Protein AF-0000000087791106 (afdb_homodimer)

Radius of gyration: 19.84 Å; Cα contacts (8 Å, |Δi|>4): 703; chains: 2; bounding box: 46×55×40 Å

Sequence (334 aa):
MFQLKNDDIALDFTLNDCHGEPWTLSAQRPKMVCLYFARGEYCPTTRGEFADFNGFSRLFPKMNCSFAFIVNGGAAQHAKFAREFRMSLPILIDPDGSVAEKYGVYGVNHNDMKRDDYKNYIAPSVYLIDGSGEVNAFWIASAPRGLPSPEAILGILGYAEHNGGKYMFQLKNDDIALDFTLNDCHGEPWTLSAQRPKMVCLYFARGEYCPTTRGEFADFNGFSRLFPKMNCSFAFIVNGGAAQHAKFAREFRMSLPILIDPDGSVAEKYGVYGVNHNDMKRDDYKNYIAPSVYLIDGSGEVNAFWIASAPRGLPSPEAILGILGYAEHNGGKY

Solvent-accessible surface area (backbone atoms only — not comparable to full-atom values): 17407 Å² total; per-residue (Å²): 81,73,64,64,43,51,66,36,70,58,82,73,54,74,33,35,26,32,84,65,50,77,47,48,57,73,74,49,55,65,32,26,36,40,41,35,36,35,63,34,77,88,38,69,60,44,42,51,50,53,53,54,45,41,76,47,47,75,53,37,58,74,63,44,24,48,64,36,36,36,23,46,54,62,42,66,63,46,30,53,51,36,61,76,65,63,55,77,54,49,45,27,40,31,68,81,36,59,65,39,45,64,61,41,33,46,54,43,46,63,75,72,70,70,55,81,84,54,91,61,37,45,21,22,29,39,38,34,28,22,36,86,40,23,26,49,40,39,36,41,22,57,46,80,57,60,64,64,48,60,66,56,50,50,51,48,48,52,48,7,57,74,51,81,42,45,106,84,71,66,65,42,48,66,34,68,57,81,74,54,75,34,33,25,32,83,65,50,76,46,46,57,74,73,47,54,66,33,24,35,40,40,35,37,35,63,34,78,88,37,68,59,44,40,52,49,53,52,55,43,40,74,47,46,75,53,36,59,75,63,45,26,47,62,37,36,35,23,45,55,63,41,64,65,47,31,51,48,35,61,75,66,63,56,77,53,49,43,28,40,32,68,82,36,60,64,39,45,65,60,41,32,43,55,42,50,62,76,72,68,69,55,82,83,53,92,61,37,44,21,23,29,40,38,35,27,20,35,86,40,24,25,50,41,39,36,40,22,58,46,79,59,59,65,64,48,60,66,55,51,50,50,49,48,53,52,7,58,75,51,81,42,44,107

Foldseek 3Di:
DFLADFFDQQDWDWFAFLVGHIDIDLVLALFKEKEWEDADPVDPLVVVQQLQLQVCQVVQVVLRYAYEYEYEDHSPVRVVVCVVSVGPHTYTYPHVCPSLVSRPQKALDPPPDPPVPDNIGGFTKMWIAHNVRGTQDMDTDSDSDDDDGNVVVSVVSVVCSVVVRHD/DFLADFFDFQDWDWFAFLVGHIDIDLVLALFKEKEWEDADPVDPLVLVQQLQLQVCQVVQVVLRYAYEYEYEDHSPVRVVVCVVSVGPHTYTYPHVCPSLVSRPQKALDPPPDPPVPDPIGGFTKMFIAHNVRGTQDMDTDSDSDDDDGNVVVSVVSVVCSVVVRHD

Structure (mmCIF, N/CA/C/O backbone):
data_AF-0000000087791106-model_v1
#
loop_
_entity.id
_entity.type
_entity.pdbx_description
1 polymer Peroxiredoxin
#
loop_
_atom_site.group_PDB
_atom_site.id
_atom_site.type_symbol
_atom_site.label_atom_id
_atom_site.label_alt_id
_atom_site.label_comp_id
_atom_site.label_asym_id
_atom_site.label_entity_id
_atom_site.label_seq_id
_atom_site.pdbx_PDB_ins_code
_atom_site.Cartn_x
_atom_site.Cartn_y
_atom_site.Cartn_z
_atom_site.occupancy
_atom_site.B_iso_or_equiv
_atom_site.auth_seq_id
_atom_site.auth_comp_id
_atom_site.auth_asym_id
_atom_site.auth_atom_id
_atom_site.pdbx_PDB_model_num
ATOM 1 N N . MET A 1 1 ? 2.514 -4.738 14.117 1 50.66 1 MET A N 1
ATOM 2 C CA . MET A 1 1 ? 3.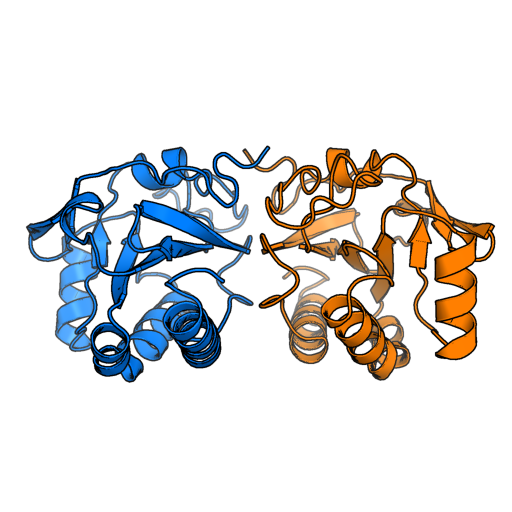783 -4.914 13.414 1 50.66 1 MET A CA 1
ATOM 3 C C . MET A 1 1 ? 3.615 -5.816 12.203 1 50.66 1 MET A C 1
ATOM 5 O O . MET A 1 1 ? 2.717 -6.66 12.164 1 50.66 1 MET A O 1
ATOM 9 N N . PHE A 1 2 ? 4.301 -5.383 11.172 1 62.59 2 PHE A N 1
ATOM 10 C CA . PHE A 1 2 ? 4.211 -6.188 9.961 1 62.59 2 PHE A CA 1
ATOM 11 C C . PHE A 1 2 ? 4.754 -7.594 10.195 1 62.59 2 PHE A C 1
ATOM 13 O O . PHE A 1 2 ? 5.746 -7.766 10.906 1 62.59 2 PHE A O 1
ATOM 20 N N . GLN A 1 3 ? 4.043 -8.516 9.75 1 67.69 3 GLN A N 1
ATOM 21 C CA . GLN A 1 3 ? 4.48 -9.898 9.914 1 67.69 3 GLN A CA 1
ATOM 22 C C . GLN A 1 3 ? 5.777 -10.156 9.156 1 67.69 3 GLN A C 1
ATOM 24 O O . GLN A 1 3 ? 6.641 -10.898 9.633 1 67.69 3 GLN A O 1
ATOM 29 N N . LEU A 1 4 ? 5.926 -9.438 8.031 1 76.94 4 LEU A N 1
ATOM 30 C CA . LEU A 1 4 ? 7.121 -9.555 7.211 1 76.94 4 LEU A CA 1
ATOM 31 C C . LEU A 1 4 ? 7.738 -8.188 6.941 1 76.94 4 LEU A C 1
ATOM 33 O O . LEU A 1 4 ? 7.016 -7.211 6.719 1 76.94 4 LEU A O 1
ATOM 37 N N . LYS A 1 5 ? 9.086 -8.172 6.957 1 80.88 5 LYS A N 1
ATOM 38 C CA . LYS A 1 5 ? 9.859 -6.988 6.598 1 80.88 5 LYS A CA 1
ATOM 39 C C . LYS A 1 5 ? 10.719 -7.246 5.363 1 80.88 5 LYS A C 1
ATOM 41 O O . LYS A 1 5 ? 10.875 -8.391 4.938 1 80.88 5 LYS A O 1
ATOM 46 N N . ASN A 1 6 ? 11.18 -6.199 4.82 1 85.06 6 ASN A N 1
ATOM 47 C CA . ASN A 1 6 ? 12.133 -6.383 3.73 1 85.06 6 ASN A CA 1
ATOM 48 C C . ASN A 1 6 ? 13.336 -7.223 4.168 1 85.06 6 ASN A C 1
ATOM 50 O O . ASN A 1 6 ? 13.812 -7.082 5.293 1 85.06 6 ASN A O 1
ATOM 54 N N . ASP A 1 7 ? 13.719 -8.109 3.391 1 86.12 7 ASP A N 1
ATOM 55 C CA . ASP A 1 7 ? 14.898 -8.969 3.533 1 86.12 7 ASP A CA 1
ATOM 56 C C . ASP A 1 7 ? 14.586 -10.18 4.406 1 86.12 7 ASP A C 1
ATOM 58 O O . ASP A 1 7 ? 15.445 -11.047 4.594 1 86.12 7 ASP A O 1
ATOM 62 N N . ASP A 1 8 ? 13.406 -10.211 4.973 1 89.19 8 ASP A N 1
ATOM 63 C CA . ASP A 1 8 ? 12.977 -11.453 5.602 1 89.19 8 ASP A CA 1
ATOM 64 C C . ASP A 1 8 ? 12.789 -12.562 4.562 1 89.19 8 ASP A C 1
ATOM 66 O O . ASP A 1 8 ? 12.422 -12.289 3.42 1 89.19 8 ASP A O 1
ATOM 70 N N . ILE A 1 9 ? 13.055 -13.742 4.973 1 93.5 9 ILE A N 1
ATOM 71 C CA . ILE A 1 9 ? 12.703 -14.875 4.129 1 93.5 9 ILE A CA 1
ATOM 72 C C . ILE A 1 9 ? 11.188 -15.039 4.082 1 93.5 9 ILE A C 1
ATOM 74 O O . ILE A 1 9 ? 10.531 -15.125 5.125 1 93.5 9 ILE A O 1
ATOM 78 N N . ALA A 1 10 ? 10.648 -14.961 2.865 1 95.69 10 ALA A N 1
ATOM 79 C CA . ALA A 1 10 ? 9.211 -15.156 2.721 1 95.69 10 ALA A CA 1
ATOM 80 C C . ALA A 1 10 ? 8.789 -16.547 3.189 1 95.69 10 ALA A C 1
ATOM 82 O O . ALA A 1 10 ? 9.445 -17.531 2.875 1 95.69 10 ALA A O 1
ATOM 83 N N . LEU A 1 11 ? 7.711 -16.594 3.877 1 96.06 11 LEU A N 1
ATOM 84 C CA . LEU A 1 11 ? 7.23 -17.875 4.395 1 96.06 11 LEU A CA 1
ATOM 85 C C . LEU A 1 11 ? 6.738 -18.766 3.262 1 96.06 11 LEU A C 1
ATOM 87 O O . LEU A 1 11 ? 5.914 -18.344 2.447 1 96.06 11 LEU A O 1
ATOM 91 N N . ASP A 1 12 ? 7.211 -19.969 3.336 1 97.75 12 ASP A N 1
ATOM 92 C CA . ASP A 1 12 ? 6.879 -20.906 2.268 1 97.75 12 ASP A CA 1
ATOM 93 C C . ASP A 1 12 ? 5.453 -21.438 2.424 1 97.75 12 ASP A C 1
ATOM 95 O O . ASP A 1 12 ? 4.906 -21.438 3.527 1 97.75 12 ASP A O 1
ATOM 99 N N . PHE A 1 13 ? 4.875 -21.859 1.292 1 98.31 13 PHE A N 1
ATOM 100 C CA . PHE A 1 13 ? 3.555 -22.484 1.27 1 98.31 13 PHE A CA 1
ATOM 101 C C . PHE A 1 13 ? 3.346 -23.25 -0.024 1 98.31 13 PHE A C 1
ATOM 103 O O . PHE A 1 13 ? 4.094 -23.078 -0.987 1 98.31 13 PHE A O 1
ATOM 110 N N . THR A 1 14 ? 2.436 -24.156 0.061 1 98.5 14 THR A N 1
ATOM 111 C CA . THR A 1 14 ? 1.876 -24.812 -1.118 1 98.5 14 THR A CA 1
ATOM 112 C C . THR A 1 14 ? 0.363 -24.609 -1.176 1 98.5 14 THR A C 1
ATOM 114 O O . THR A 1 14 ? -0.337 -24.859 -0.193 1 98.5 14 THR A O 1
ATOM 117 N N . LEU A 1 15 ? -0.093 -24.094 -2.283 1 98.5 15 LEU A N 1
ATOM 118 C CA . LEU A 1 15 ? -1.52 -23.953 -2.553 1 98.5 15 LEU A CA 1
ATOM 119 C C . LEU A 1 15 ? -1.875 -24.547 -3.916 1 98.5 15 LEU A C 1
ATOM 121 O O . LEU A 1 15 ? -1.038 -24.578 -4.82 1 98.5 15 LEU A O 1
ATOM 125 N N . ASN A 1 16 ? -3.074 -25.031 -3.992 1 98.25 16 ASN A N 1
ATOM 126 C CA . ASN A 1 16 ? -3.586 -25.344 -5.324 1 98.25 16 ASN A CA 1
ATOM 127 C C . ASN A 1 16 ? -4.152 -24.109 -6.016 1 98.25 16 ASN A C 1
ATOM 129 O O . ASN A 1 16 ? -4.793 -23.281 -5.375 1 98.25 16 ASN A O 1
ATOM 133 N N . ASP A 1 17 ? -3.936 -24.062 -7.359 1 98.31 17 ASP A N 1
ATOM 134 C CA . ASP A 1 17 ? -4.656 -23.016 -8.086 1 98.31 17 ASP A CA 1
ATOM 135 C C . ASP A 1 17 ? -6.121 -23.406 -8.281 1 98.31 17 ASP A C 1
ATOM 137 O O . ASP A 1 17 ? -6.559 -24.469 -7.82 1 98.31 17 ASP A O 1
ATOM 141 N N . CYS A 1 18 ? -6.891 -22.531 -8.883 1 97.69 18 CYS A N 1
ATOM 142 C CA . CYS A 1 18 ? -8.336 -22.734 -8.977 1 97.69 18 CYS A CA 1
ATOM 143 C C . CYS A 1 18 ? -8.664 -23.906 -9.891 1 97.69 18 CYS A C 1
ATOM 145 O O . CYS A 1 18 ? -9.805 -24.375 -9.922 1 97.69 18 CYS A O 1
ATOM 147 N N . HIS A 1 19 ? -7.668 -24.516 -10.57 1 97.62 19 HIS A N 1
ATOM 148 C CA . HIS A 1 19 ? -7.848 -25.688 -11.422 1 97.62 19 HIS A CA 1
ATOM 149 C C . HIS A 1 19 ? -7.324 -26.938 -10.734 1 97.62 19 HIS A C 1
ATOM 151 O O . HIS A 1 19 ? -7.355 -28.031 -11.32 1 97.62 19 HIS A O 1
ATOM 157 N N . GLY A 1 20 ? -6.82 -26.75 -9.594 1 97.62 20 GLY A N 1
ATOM 158 C CA . GLY A 1 20 ? -6.402 -27.906 -8.82 1 97.62 20 GLY A CA 1
ATOM 159 C C . GLY A 1 20 ? -4.918 -28.203 -8.945 1 97.62 20 GLY A C 1
ATOM 160 O O . GLY A 1 20 ? -4.434 -29.188 -8.391 1 97.62 20 GLY A O 1
ATOM 161 N N . GLU A 1 21 ? -4.145 -27.422 -9.625 1 97.69 21 GLU A N 1
ATOM 162 C CA . GLU A 1 21 ? -2.709 -27.625 -9.797 1 97.69 21 GLU A CA 1
ATOM 163 C C . GLU A 1 21 ? -1.928 -27.031 -8.625 1 97.69 21 GLU A C 1
ATOM 165 O O . GLU A 1 21 ? -2.131 -25.875 -8.266 1 97.69 21 GLU A O 1
ATOM 170 N N . PRO A 1 22 ? -1.049 -27.812 -8.031 1 98.5 22 PRO A N 1
ATOM 171 C CA . PRO A 1 22 ? -0.267 -27.297 -6.91 1 98.5 22 PRO A CA 1
ATOM 172 C C . PRO A 1 22 ? 0.746 -26.234 -7.336 1 98.5 22 PRO A C 1
ATOM 174 O O . PRO A 1 22 ? 1.32 -26.328 -8.422 1 98.5 22 PRO A O 1
ATOM 177 N N . TRP A 1 23 ? 0.963 -25.297 -6.539 1 98.44 23 TRP A N 1
ATOM 178 C CA . TRP A 1 23 ? 1.927 -24.219 -6.684 1 98.44 23 TRP A CA 1
ATOM 179 C C . TRP A 1 23 ? 2.668 -23.969 -5.375 1 98.44 23 TRP A C 1
ATOM 181 O O . TRP A 1 23 ? 2.043 -23.734 -4.336 1 98.44 23 TRP A O 1
ATOM 191 N N . THR A 1 24 ? 3.969 -24.047 -5.414 1 98.75 24 THR A N 1
ATOM 192 C CA . THR A 1 24 ? 4.809 -23.922 -4.23 1 98.75 24 THR A CA 1
ATOM 193 C C . THR A 1 24 ? 5.75 -22.734 -4.363 1 98.75 24 THR A C 1
ATOM 195 O O . THR A 1 24 ? 6.43 -22.578 -5.379 1 98.75 24 THR A O 1
ATOM 198 N N . LEU A 1 25 ? 5.805 -21.906 -3.338 1 98.62 25 LEU A N 1
ATOM 199 C CA . LEU A 1 25 ? 6.629 -20.703 -3.396 1 98.62 25 LEU A CA 1
ATOM 200 C C . LEU A 1 25 ? 8.102 -21.062 -3.574 1 98.62 25 LEU A C 1
ATOM 202 O O . LEU A 1 25 ? 8.766 -20.547 -4.473 1 98.62 25 LEU A O 1
ATOM 206 N N . SER A 1 26 ? 8.648 -21.938 -2.77 1 98 26 SER A N 1
ATOM 207 C CA . SER A 1 26 ? 10.078 -22.266 -2.777 1 98 26 SER A CA 1
ATOM 208 C C . SER A 1 26 ? 10.484 -22.906 -4.094 1 98 26 SER A C 1
ATOM 210 O O . SER A 1 26 ? 11.664 -22.891 -4.457 1 98 26 SER A O 1
ATOM 212 N N . ALA A 1 27 ? 9.555 -23.5 -4.805 1 98.19 27 ALA A N 1
ATOM 213 C CA . ALA A 1 27 ? 9.844 -24.156 -6.074 1 98.19 27 ALA A CA 1
ATOM 214 C C . ALA A 1 27 ? 10.102 -23.141 -7.18 1 98.19 27 ALA A C 1
ATOM 216 O O . ALA A 1 27 ? 10.578 -23.5 -8.258 1 98.19 27 ALA A O 1
ATOM 217 N N . GLN A 1 28 ? 9.797 -21.844 -6.973 1 98 28 GLN A N 1
ATOM 218 C CA . GLN A 1 28 ? 9.969 -20.812 -7.98 1 98 28 GLN A CA 1
ATOM 219 C C . GLN A 1 28 ? 11.406 -20.297 -8.008 1 98 28 GLN A C 1
ATOM 221 O O . GLN A 1 28 ? 11.805 -19.609 -8.945 1 98 28 GLN A O 1
ATOM 226 N N . ARG A 1 29 ? 12.164 -20.625 -7.012 1 94.81 29 ARG A N 1
ATOM 227 C CA . ARG A 1 29 ? 13.555 -20.188 -6.969 1 94.81 29 ARG A CA 1
ATOM 228 C C . ARG A 1 29 ? 14.352 -20.781 -8.125 1 94.81 29 ARG A C 1
ATOM 230 O O . ARG A 1 29 ? 14.133 -21.922 -8.516 1 94.81 29 ARG A O 1
ATOM 237 N N . PRO A 1 30 ? 15.211 -20.047 -8.773 1 95.69 30 PRO A N 1
ATOM 238 C CA . PRO A 1 30 ? 15.758 -18.75 -8.352 1 95.69 30 PRO A CA 1
ATOM 239 C C . PRO A 1 30 ? 15.055 -17.578 -9.016 1 95.69 30 PRO A C 1
ATOM 241 O O . PRO A 1 30 ? 15.594 -16.469 -9.047 1 95.69 30 PRO A O 1
ATOM 244 N N . LYS A 1 31 ? 13.891 -17.75 -9.594 1 96.38 31 LYS A N 1
ATOM 245 C CA . LYS A 1 31 ? 13.125 -16.656 -10.164 1 96.38 31 LYS A CA 1
ATOM 246 C C . LYS A 1 31 ? 12.633 -15.703 -9.078 1 96.38 31 LYS A C 1
ATOM 248 O O . LYS A 1 31 ? 12.414 -16.109 -7.934 1 96.38 31 LYS A O 1
ATOM 253 N N . MET A 1 32 ? 12.453 -14.438 -9.43 1 97.19 32 MET A N 1
ATOM 254 C CA . MET A 1 32 ? 11.672 -13.562 -8.562 1 97.19 32 MET A CA 1
ATOM 255 C C . MET A 1 32 ? 10.203 -13.984 -8.539 1 97.19 32 MET A C 1
ATOM 257 O O . MET A 1 32 ? 9.758 -14.734 -9.414 1 97.19 32 MET A O 1
ATOM 261 N N . VAL A 1 33 ? 9.516 -13.57 -7.496 1 98.25 33 VAL A N 1
ATOM 262 C CA . VAL A 1 33 ? 8.102 -13.898 -7.387 1 98.25 33 VAL A CA 1
ATOM 263 C C . VAL A 1 33 ? 7.301 -12.648 -7.047 1 98.25 33 VAL A C 1
ATOM 265 O O . VAL A 1 33 ? 7.719 -11.844 -6.207 1 98.25 33 VAL A O 1
ATOM 268 N N . CYS A 1 34 ? 6.266 -12.43 -7.723 1 98.31 34 CYS A N 1
ATOM 269 C CA . CYS A 1 34 ? 5.262 -11.43 -7.391 1 98.31 34 CYS A CA 1
ATOM 270 C C . CYS A 1 34 ? 3.971 -12.086 -6.922 1 98.31 34 CYS A C 1
ATOM 272 O O . CYS A 1 34 ? 3.295 -12.766 -7.699 1 98.31 34 CYS A O 1
ATOM 274 N N . LEU A 1 35 ? 3.652 -11.883 -5.656 1 98.44 35 LEU A N 1
ATOM 275 C CA . LEU A 1 35 ? 2.404 -12.375 -5.082 1 98.44 35 LEU A CA 1
ATOM 276 C C . LEU A 1 35 ? 1.393 -11.242 -4.93 1 98.44 35 LEU A C 1
ATOM 278 O O . LEU A 1 35 ? 1.699 -10.203 -4.34 1 98.44 35 LEU A O 1
ATOM 282 N N . TYR A 1 36 ? 0.269 -11.461 -5.457 1 98.25 36 TYR A N 1
ATOM 283 C CA . TYR A 1 36 ? -0.824 -10.508 -5.316 1 98.25 36 TYR A CA 1
ATOM 284 C C . TYR A 1 36 ? -1.972 -11.102 -4.512 1 98.25 36 TYR A C 1
ATOM 286 O O . TYR A 1 36 ? -2.725 -11.938 -5.02 1 98.25 36 TYR A O 1
ATOM 294 N N . PHE A 1 37 ? -2.123 -10.68 -3.311 1 96.12 37 PHE A N 1
ATOM 295 C CA . PHE A 1 37 ? -3.264 -11.055 -2.482 1 96.12 37 PHE A CA 1
ATOM 296 C C . PHE A 1 37 ? -4.48 -10.195 -2.814 1 96.12 37 PHE A C 1
ATOM 298 O O . PHE A 1 37 ? -4.414 -8.969 -2.748 1 96.12 37 PHE A O 1
ATOM 305 N N . ALA A 1 38 ? -5.57 -10.906 -3.119 1 94.12 38 ALA A N 1
ATOM 306 C CA . ALA A 1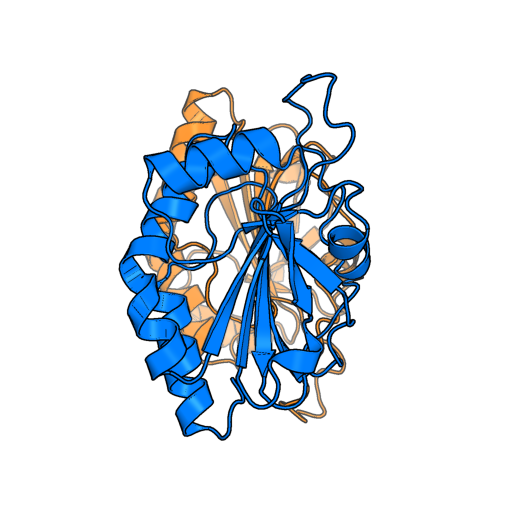 38 ? -6.746 -10.172 -3.578 1 94.12 38 ALA A CA 1
ATOM 307 C C . ALA A 1 38 ? -8.008 -10.664 -2.877 1 94.12 38 ALA A C 1
ATOM 309 O O . ALA A 1 38 ? -7.996 -11.703 -2.219 1 94.12 38 ALA A O 1
ATOM 310 N N . ARG A 1 39 ? -9.156 -9.945 -2.803 1 86.62 39 ARG A N 1
ATOM 311 C CA . ARG A 1 39 ? -10.445 -10.336 -2.225 1 86.62 39 ARG A CA 1
ATOM 312 C C . ARG A 1 39 ? -11.062 -11.5 -2.992 1 86.62 39 ARG A C 1
ATOM 314 O O . ARG A 1 39 ? -11.539 -12.461 -2.391 1 86.62 39 ARG A O 1
ATOM 321 N N . GLY A 1 40 ? -11.219 -11.531 -4.18 1 85.94 40 GLY A N 1
ATOM 322 C CA . GLY A 1 40 ? -11.789 -12.57 -5.02 1 85.94 40 GLY A CA 1
ATOM 323 C C . GLY A 1 40 ? -12.57 -12.023 -6.199 1 85.94 40 GLY A C 1
ATOM 324 O O . GLY A 1 40 ? -12.695 -10.805 -6.352 1 85.94 40 GLY A O 1
ATOM 325 N N . GLU A 1 41 ? -13.07 -13.016 -6.996 1 87.75 41 GLU A N 1
ATOM 326 C CA . GLU A 1 41 ? -13.703 -12.656 -8.266 1 87.75 41 GLU A CA 1
ATOM 327 C C . GLU A 1 41 ? -15.078 -12.039 -8.039 1 87.75 41 GLU A C 1
ATOM 329 O O . GLU A 1 41 ? -15.664 -11.461 -8.961 1 87.75 41 GLU A O 1
ATOM 334 N N . TYR A 1 42 ? -15.664 -12.055 -6.875 1 85.06 42 TYR A N 1
ATOM 335 C CA . TYR A 1 42 ? -16.969 -11.469 -6.582 1 85.06 42 TYR A CA 1
ATOM 336 C C . TYR A 1 42 ? -16.875 -9.945 -6.543 1 85.06 42 TYR A C 1
ATOM 338 O O . TYR A 1 42 ? -17.906 -9.258 -6.594 1 85.06 42 TYR A O 1
ATOM 346 N N . CYS A 1 43 ? -15.742 -9.469 -6.363 1 86.31 43 CYS A N 1
ATOM 347 C CA . CYS A 1 43 ? -15.516 -8.031 -6.27 1 86.31 43 CYS A CA 1
ATOM 348 C C . CYS A 1 43 ? -15.211 -7.434 -7.637 1 86.31 43 CYS A C 1
ATOM 350 O O . CYS A 1 43 ? -14.219 -7.789 -8.266 1 86.31 43 CYS A O 1
ATOM 352 N N . PRO A 1 44 ? -15.969 -6.465 -8.102 1 89.12 44 PRO A N 1
ATOM 353 C CA . PRO A 1 44 ? -15.773 -5.902 -9.445 1 89.12 44 PRO A CA 1
ATOM 354 C C . PRO A 1 44 ? -14.406 -5.23 -9.602 1 89.12 44 PRO A C 1
ATOM 356 O O . PRO A 1 44 ? -13.773 -5.355 -10.656 1 89.12 44 PRO A O 1
ATOM 359 N N . THR A 1 45 ? -13.992 -4.492 -8.617 1 89.06 45 THR A N 1
ATOM 360 C CA . THR A 1 45 ? -12.688 -3.844 -8.68 1 89.06 45 THR A CA 1
ATOM 361 C C . THR A 1 45 ? -11.57 -4.883 -8.797 1 89.06 45 THR A C 1
ATOM 363 O O . THR A 1 45 ? -10.617 -4.695 -9.555 1 89.06 45 THR A O 1
ATOM 366 N N . THR A 1 46 ? -11.742 -5.945 -8.148 1 91.62 46 THR A N 1
ATOM 367 C CA . THR A 1 46 ? -10.75 -7.016 -8.188 1 91.62 46 THR A CA 1
ATOM 368 C C . THR A 1 46 ? -10.727 -7.688 -9.555 1 91.62 46 THR A C 1
ATOM 370 O O . THR A 1 46 ? -9.664 -8.047 -10.055 1 91.62 46 THR A O 1
ATOM 373 N N . ARG A 1 47 ? -11.867 -7.852 -10.117 1 93 47 ARG A N 1
ATOM 374 C CA . ARG A 1 47 ? -11.914 -8.391 -11.469 1 93 47 ARG A CA 1
ATOM 375 C C . ARG A 1 47 ? -11.102 -7.527 -12.43 1 93 47 ARG A C 1
ATOM 377 O O . ARG A 1 47 ? -10.414 -8.047 -13.312 1 93 47 ARG A O 1
ATOM 384 N N . GLY A 1 48 ? -11.258 -6.258 -12.273 1 93.81 48 GLY A N 1
ATOM 385 C CA . GLY A 1 48 ? -10.445 -5.348 -13.062 1 93.81 48 GLY A CA 1
ATOM 386 C C . GLY A 1 48 ? -8.961 -5.547 -12.867 1 93.81 48 GLY A C 1
ATOM 387 O O . GLY A 1 48 ? -8.188 -5.492 -13.828 1 93.81 48 GLY A O 1
ATOM 388 N N . GLU A 1 49 ? -8.57 -5.797 -11.68 1 94.69 49 GLU A N 1
ATOM 389 C CA . GLU A 1 49 ? -7.164 -6.035 -11.375 1 94.69 49 GLU A CA 1
ATOM 390 C C . GLU A 1 49 ? -6.672 -7.328 -12.023 1 94.69 49 GLU A C 1
ATOM 392 O O . GLU A 1 49 ? -5.582 -7.363 -12.602 1 94.69 49 GLU A O 1
ATOM 397 N N . PHE A 1 50 ? -7.5 -8.383 -11.906 1 96.62 50 PHE A N 1
ATOM 398 C CA . PHE A 1 50 ? -7.176 -9.633 -12.578 1 96.62 50 PHE A CA 1
ATOM 399 C C . PHE A 1 50 ? -6.91 -9.398 -14.062 1 96.62 50 PHE A C 1
ATOM 401 O O . PHE A 1 50 ? -5.887 -9.828 -14.594 1 96.62 50 PHE A O 1
ATOM 408 N N . ALA A 1 51 ? -7.812 -8.68 -14.688 1 95.75 51 ALA A N 1
ATOM 409 C CA . ALA A 1 51 ? -7.707 -8.414 -16.125 1 95.75 51 ALA A CA 1
ATOM 410 C C . ALA A 1 51 ? -6.457 -7.602 -16.438 1 95.75 51 ALA A C 1
ATOM 412 O O . ALA A 1 51 ? -5.73 -7.91 -17.391 1 95.75 51 ALA A O 1
ATOM 413 N N . ASP A 1 52 ? -6.203 -6.598 -15.664 1 96.06 52 ASP A N 1
ATOM 414 C CA . ASP A 1 52 ? -5.059 -5.719 -15.883 1 96.06 52 ASP A CA 1
ATOM 415 C C . ASP A 1 52 ? -3.748 -6.496 -15.828 1 96.06 52 ASP A C 1
ATOM 417 O O . ASP A 1 52 ? -2.949 -6.445 -16.766 1 96.06 52 ASP A O 1
ATOM 421 N N . PHE A 1 53 ? -3.553 -7.219 -14.812 1 97.88 53 PHE A N 1
ATOM 422 C CA . PHE A 1 53 ? -2.309 -7.965 -14.656 1 97.88 53 PHE A CA 1
ATOM 423 C C . PHE A 1 53 ? -2.217 -9.078 -15.695 1 97.88 53 PHE A C 1
ATOM 425 O O . PHE A 1 53 ? -1.133 -9.367 -16.203 1 97.88 53 PHE A O 1
ATOM 432 N N . ASN A 1 54 ? -3.324 -9.688 -15.953 1 97.75 54 ASN A N 1
ATOM 433 C CA . ASN A 1 54 ? -3.334 -10.75 -16.953 1 97.75 54 ASN A CA 1
ATOM 434 C C . ASN A 1 54 ? -2.889 -10.242 -18.328 1 97.75 54 ASN A C 1
ATOM 436 O O . ASN A 1 54 ? -2.264 -10.969 -19.094 1 97.75 54 ASN A O 1
ATOM 440 N N . GLY A 1 55 ? -3.225 -9.023 -18.641 1 96.94 55 GLY A N 1
ATOM 441 C CA . GLY A 1 55 ? -2.795 -8.398 -19.875 1 96.94 55 GLY A CA 1
ATOM 442 C C . GLY A 1 55 ? -1.286 -8.312 -20.016 1 96.94 55 GLY A C 1
ATOM 443 O O . GLY A 1 55 ? -0.763 -8.172 -21.125 1 96.94 55 GLY A O 1
ATOM 444 N N . PHE A 1 56 ? -0.599 -8.414 -18.922 1 97.31 56 PHE A N 1
ATOM 445 C CA . PHE A 1 56 ? 0.856 -8.312 -18.906 1 97.31 56 PHE A CA 1
ATOM 446 C C . PHE A 1 56 ? 1.487 -9.664 -18.594 1 97.31 56 PHE A C 1
ATOM 448 O O . PHE A 1 56 ? 2.676 -9.742 -18.266 1 97.31 56 PHE A O 1
ATOM 455 N N . SER A 1 57 ? 0.755 -10.711 -18.672 1 97.56 57 SER A N 1
ATOM 456 C CA . SER A 1 57 ? 1.155 -12.031 -18.203 1 97.56 57 SER A CA 1
ATOM 457 C C . SER A 1 57 ? 2.449 -12.484 -18.875 1 97.56 57 SER A C 1
ATOM 459 O O . SER A 1 57 ? 3.289 -13.125 -18.234 1 97.56 57 SER A O 1
ATOM 461 N N . ARG A 1 58 ? 2.729 -12.109 -20.078 1 96.88 58 ARG A N 1
ATOM 462 C CA . ARG A 1 58 ? 3.875 -12.602 -20.844 1 96.88 58 ARG A CA 1
ATOM 463 C C . ARG A 1 58 ? 5.156 -11.891 -20.406 1 96.88 58 ARG A C 1
ATOM 465 O O . ARG A 1 58 ? 6.258 -12.367 -20.703 1 96.88 58 ARG A O 1
ATOM 472 N N . LEU A 1 59 ? 5.008 -10.82 -19.797 1 96.69 59 LEU A N 1
ATOM 473 C CA . LEU A 1 59 ? 6.18 -10.016 -19.453 1 96.69 59 LEU A CA 1
ATOM 474 C C . LEU A 1 59 ? 6.828 -10.508 -18.172 1 96.69 59 LEU A C 1
ATOM 476 O O . LEU A 1 59 ? 8.039 -10.359 -17.984 1 96.69 59 LEU A O 1
ATOM 480 N N . PHE A 1 60 ? 6.133 -11.125 -17.281 1 96.81 60 PHE A N 1
ATOM 481 C CA . PHE A 1 60 ? 6.676 -11.547 -15.992 1 96.81 60 PHE A CA 1
ATOM 482 C C . PHE A 1 60 ? 7.758 -12.609 -16.188 1 96.81 60 PHE A C 1
ATOM 484 O O . PHE A 1 60 ? 8.875 -12.453 -15.688 1 96.81 60 PHE A O 1
ATOM 491 N N . PRO A 1 61 ? 7.473 -13.594 -17.031 1 95.25 61 PRO A N 1
ATOM 492 C CA . PRO A 1 61 ? 8.547 -14.562 -17.281 1 95.25 61 PRO A CA 1
ATOM 493 C C . PRO A 1 61 ? 9.742 -13.938 -18 1 95.25 61 PRO A C 1
ATOM 495 O O . PRO A 1 61 ? 10.883 -14.344 -17.75 1 95.25 61 PRO A O 1
ATOM 498 N N . LYS A 1 62 ? 9.5 -12.992 -18.812 1 94.06 62 LYS A N 1
ATOM 499 C CA . LYS A 1 62 ? 10.586 -12.328 -19.516 1 94.06 62 LYS A CA 1
ATOM 500 C C . LYS A 1 62 ? 11.508 -11.594 -18.547 1 94.06 62 LYS A C 1
ATOM 502 O O . LYS A 1 62 ? 12.688 -11.398 -18.828 1 94.06 62 LYS A O 1
ATOM 507 N N . MET A 1 63 ? 10.969 -11.281 -17.453 1 93.31 63 MET A N 1
ATOM 508 C CA . MET A 1 63 ? 11.75 -10.602 -16.422 1 93.31 63 MET A CA 1
ATOM 509 C C . MET A 1 63 ? 12.211 -11.586 -15.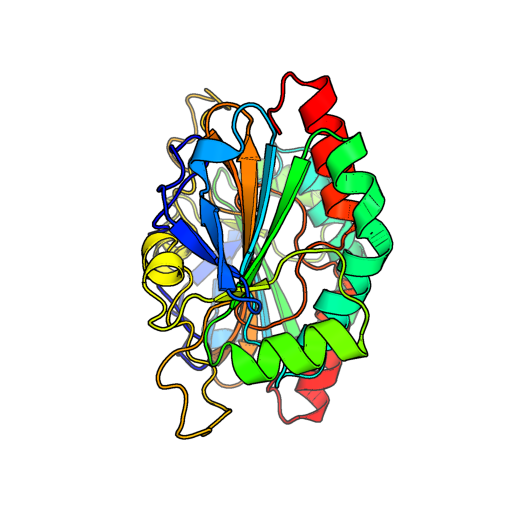344 1 93.31 63 MET A C 1
ATOM 511 O O . MET A 1 63 ? 12.539 -11.18 -14.227 1 93.31 63 MET A O 1
ATOM 515 N N . ASN A 1 64 ? 12.055 -12.773 -15.625 1 94.38 64 ASN A N 1
ATOM 516 C CA . ASN A 1 64 ? 12.438 -13.836 -14.703 1 94.38 64 ASN A CA 1
ATOM 517 C C . ASN A 1 64 ? 11.641 -13.773 -13.406 1 94.38 64 ASN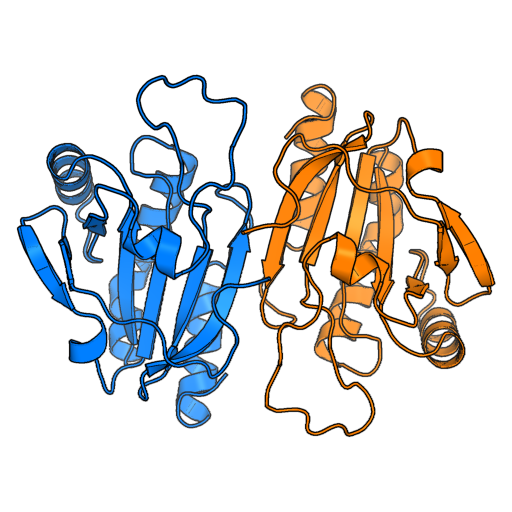 A C 1
ATOM 519 O O . ASN A 1 64 ? 12.211 -13.867 -12.312 1 94.38 64 ASN A O 1
ATOM 523 N N . CYS A 1 65 ? 10.406 -13.539 -13.555 1 97.31 65 CYS A N 1
ATOM 524 C CA . CYS A 1 65 ? 9.508 -13.438 -12.414 1 97.31 65 CYS A CA 1
ATOM 525 C C . CYS A 1 65 ? 8.297 -14.344 -12.578 1 97.31 65 CYS A C 1
ATOM 527 O O . CYS A 1 65 ? 7.668 -14.359 -13.641 1 97.31 65 CYS A O 1
ATOM 529 N N . SER A 1 66 ? 8.031 -15.109 -11.562 1 98.12 66 SER A N 1
ATOM 530 C CA . SER A 1 66 ? 6.75 -15.812 -11.469 1 98.12 66 SER A CA 1
ATOM 531 C C . SER A 1 66 ? 5.691 -14.938 -10.805 1 98.12 66 SER A C 1
ATOM 533 O O . SER A 1 66 ? 5.988 -14.203 -9.852 1 98.12 66 SER A O 1
ATOM 535 N N . PHE A 1 67 ? 4.543 -15.023 -11.32 1 98.56 67 PHE A N 1
ATOM 536 C CA . PHE A 1 67 ? 3.432 -14.258 -10.766 1 98.56 67 PHE A CA 1
ATOM 537 C C . PHE A 1 67 ? 2.312 -15.188 -10.305 1 98.56 67 PHE A C 1
ATOM 539 O O . PHE A 1 67 ? 1.995 -16.172 -10.984 1 98.56 67 PHE A O 1
ATOM 546 N N . ALA A 1 68 ? 1.615 -14.844 -9.156 1 98.62 68 ALA A N 1
ATOM 547 C CA . ALA A 1 68 ? 0.418 -15.562 -8.742 1 98.62 68 ALA A CA 1
ATOM 548 C C . ALA A 1 68 ? -0.524 -14.656 -7.953 1 98.62 68 ALA A C 1
ATOM 550 O O . ALA A 1 68 ? -0.08 -13.852 -7.133 1 98.62 68 ALA A O 1
ATOM 551 N N . PHE A 1 69 ? -1.779 -14.805 -8.266 1 98.31 69 PHE A N 1
ATOM 552 C CA . PHE A 1 69 ? -2.807 -14.273 -7.379 1 98.31 69 PHE A CA 1
ATOM 553 C C . PHE A 1 69 ? -3.094 -15.242 -6.238 1 98.31 69 PHE A C 1
ATOM 555 O O . PHE A 1 69 ? -3.057 -16.453 -6.426 1 98.31 69 PHE A O 1
ATOM 562 N N . ILE A 1 70 ? -3.418 -14.711 -5.117 1 97.81 70 ILE A N 1
ATOM 563 C CA . ILE A 1 70 ? -3.891 -15.516 -3.996 1 97.81 70 ILE A CA 1
ATOM 564 C C . ILE A 1 70 ? -5.219 -14.953 -3.484 1 97.81 70 ILE A C 1
ATOM 566 O O . ILE A 1 70 ? -5.324 -13.766 -3.191 1 97.81 70 ILE A O 1
ATOM 570 N N . VAL A 1 71 ? -6.191 -15.797 -3.434 1 95.38 71 VAL A N 1
ATOM 571 C CA . VAL A 1 71 ? -7.516 -15.391 -2.977 1 95.38 71 VAL A CA 1
ATOM 572 C C . VAL A 1 71 ? -8.047 -16.406 -1.969 1 95.38 71 VAL A C 1
ATOM 574 O O . VAL A 1 71 ? -7.559 -17.531 -1.896 1 95.38 71 VAL A O 1
ATOM 577 N N . ASN A 1 72 ? -8.922 -15.805 -1.229 1 88.31 72 ASN A N 1
ATOM 578 C CA . ASN A 1 72 ? -9.719 -16.734 -0.433 1 88.31 72 ASN A CA 1
ATOM 579 C C . ASN A 1 72 ? -11.047 -17.062 -1.103 1 88.31 72 ASN A C 1
ATOM 581 O O . ASN A 1 72 ? -11.406 -16.438 -2.109 1 88.31 72 ASN A O 1
ATOM 585 N N . GLY A 1 73 ? -11.656 -18.125 -0.758 1 80.38 73 GLY A N 1
ATOM 586 C CA . GLY A 1 73 ? -12.93 -18.484 -1.353 1 80.38 73 GLY A CA 1
ATOM 587 C C . GLY A 1 73 ? -12.906 -19.812 -2.061 1 80.38 73 GLY A C 1
ATOM 588 O O . GLY A 1 73 ? -11.961 -20.594 -1.892 1 80.38 73 GLY A O 1
ATOM 589 N N . GLY A 1 74 ? -13.945 -19.953 -2.939 1 86.19 74 GLY A N 1
ATOM 590 C CA . GLY A 1 74 ? -14.125 -21.266 -3.537 1 86.19 74 GLY A CA 1
ATOM 591 C C . GLY A 1 74 ? -13.367 -21.438 -4.844 1 86.19 74 GLY A C 1
ATOM 592 O O . GLY A 1 74 ? -13.328 -20.516 -5.664 1 86.19 74 GLY A O 1
ATOM 593 N N . ALA A 1 75 ? -12.742 -22.594 -5.051 1 94.62 75 ALA A N 1
ATOM 594 C CA . ALA A 1 75 ? -11.977 -22.922 -6.254 1 94.62 75 ALA A CA 1
ATOM 595 C C . ALA A 1 75 ? -12.875 -22.922 -7.488 1 94.62 75 ALA A C 1
ATOM 597 O O . ALA A 1 75 ? -12.492 -22.422 -8.547 1 94.62 75 ALA A O 1
ATOM 598 N N . ALA A 1 76 ? -14.055 -23.375 -7.332 1 95.62 76 ALA A N 1
ATOM 599 C CA . ALA A 1 76 ? -14.938 -23.562 -8.477 1 95.62 76 ALA A CA 1
ATOM 600 C C . ALA A 1 76 ? -15.305 -22.219 -9.109 1 95.62 76 ALA A C 1
ATOM 602 O O . ALA A 1 76 ? -15.266 -22.078 -10.336 1 95.62 76 ALA A O 1
ATOM 603 N N . GLN A 1 77 ? -15.664 -21.297 -8.344 1 93.62 77 GLN A N 1
ATOM 604 C CA . GLN A 1 77 ? -16.047 -19.984 -8.852 1 93.62 77 GLN A CA 1
ATOM 605 C C . GLN A 1 77 ? -14.867 -19.281 -9.516 1 93.62 77 GLN A C 1
ATOM 607 O O . GLN A 1 77 ? -15.023 -18.641 -10.555 1 93.62 77 GLN A O 1
ATOM 612 N N . HIS A 1 78 ? -13.734 -19.438 -8.945 1 95.88 78 HIS A N 1
ATOM 613 C CA . HIS A 1 78 ? -12.555 -18.812 -9.523 1 95.88 78 HIS A CA 1
ATOM 614 C C . HIS A 1 78 ? -12.117 -19.531 -10.797 1 95.88 78 HIS A C 1
ATOM 616 O O . HIS A 1 78 ? -11.609 -18.891 -11.719 1 95.88 78 HIS A O 1
ATOM 622 N N . ALA A 1 79 ? -12.328 -20.828 -10.828 1 97.56 79 ALA A N 1
ATOM 623 C CA . ALA A 1 79 ? -12.023 -21.578 -12.047 1 97.56 79 ALA A CA 1
ATOM 624 C C . ALA A 1 79 ? -12.922 -21.141 -13.203 1 97.56 79 ALA A C 1
ATOM 626 O O . ALA A 1 79 ? -12.461 -20.969 -14.328 1 97.56 79 ALA A O 1
ATOM 627 N N . LYS A 1 80 ? -14.195 -20.969 -12.898 1 96.81 80 LYS A N 1
ATOM 628 C CA . LYS A 1 80 ? -15.133 -20.5 -13.914 1 96.81 80 LYS A CA 1
ATOM 629 C C . LYS A 1 80 ? -14.719 -19.125 -14.445 1 96.81 80 LYS A C 1
ATOM 631 O O . LYS A 1 80 ? -14.688 -18.906 -15.656 1 96.81 80 LYS A O 1
ATOM 636 N N . PHE A 1 81 ? -14.438 -18.266 -13.508 1 96.25 81 PHE A N 1
ATOM 637 C CA . PHE A 1 81 ? -13.969 -16.938 -13.883 1 96.25 81 PHE A CA 1
ATOM 638 C C . PHE A 1 81 ? -12.719 -17.031 -14.758 1 96.25 81 PHE A C 1
ATOM 640 O O . PHE A 1 81 ? -12.641 -16.375 -15.797 1 96.25 81 PHE A O 1
ATOM 647 N N . ALA A 1 82 ? -11.75 -17.812 -14.336 1 97.5 82 ALA A N 1
ATOM 648 C CA . ALA A 1 82 ? -10.477 -17.938 -15.039 1 97.5 82 ALA A CA 1
ATOM 649 C C . ALA A 1 82 ? -10.688 -18.422 -16.469 1 97.5 82 ALA A C 1
ATOM 651 O O . ALA A 1 82 ? -10.016 -17.969 -17.391 1 97.5 82 ALA A O 1
ATOM 652 N N . ARG A 1 83 ? -11.531 -19.375 -16.656 1 96.81 83 ARG A N 1
ATOM 653 C CA . ARG A 1 83 ? -11.828 -19.906 -17.984 1 96.81 83 ARG A CA 1
ATOM 654 C C . ARG A 1 83 ? -12.516 -18.859 -18.844 1 96.81 83 ARG A C 1
ATOM 656 O O . ARG A 1 83 ? -12.109 -18.625 -20 1 96.81 83 ARG A O 1
ATOM 663 N N . GLU A 1 84 ? -13.477 -18.219 -18.266 1 95.75 84 GLU A N 1
ATOM 664 C CA . GLU A 1 84 ? -14.266 -17.219 -18.984 1 95.75 84 GLU A CA 1
ATOM 665 C C . GLU A 1 84 ? -13.391 -16.047 -19.438 1 95.75 84 GLU A C 1
ATOM 667 O O . GLU A 1 84 ? -13.594 -15.5 -20.531 1 95.75 84 GLU A O 1
ATOM 672 N N . PHE A 1 85 ? -12.406 -15.773 -18.672 1 95.19 85 PHE A N 1
ATOM 673 C CA . PHE A 1 85 ? -11.594 -14.594 -18.969 1 95.19 85 PHE A CA 1
ATOM 674 C C . PHE A 1 85 ? -10.227 -15 -19.5 1 95.19 85 PHE A C 1
ATOM 676 O O . PHE A 1 85 ? -9.344 -14.156 -19.656 1 95.19 85 PHE A O 1
ATOM 683 N N . ARG A 1 86 ? -10.07 -16.25 -19.734 1 95.88 86 ARG A N 1
ATOM 684 C CA . ARG A 1 86 ? -8.852 -16.797 -20.312 1 95.88 86 ARG A CA 1
ATOM 685 C C . ARG A 1 86 ? -7.621 -16.344 -19.531 1 95.88 86 ARG A C 1
ATOM 687 O O . ARG A 1 86 ? -6.664 -15.836 -20.125 1 95.88 86 ARG A O 1
ATOM 694 N N . MET A 1 87 ? -7.645 -16.578 -18.281 1 97.19 87 MET A N 1
ATOM 695 C CA . MET A 1 87 ? -6.551 -16.156 -17.422 1 97.19 87 MET A CA 1
ATOM 696 C C . MET A 1 87 ? -5.297 -16.984 -17.688 1 97.19 87 MET A C 1
ATOM 698 O O . MET A 1 87 ? -5.359 -18.219 -17.766 1 97.19 87 MET A O 1
ATOM 702 N N . SER A 1 88 ? -4.191 -16.266 -17.859 1 97.56 88 SER A N 1
ATOM 703 C CA . SER A 1 88 ? -2.887 -16.922 -18 1 97.56 88 SER A CA 1
ATOM 704 C C . SER A 1 88 ? -2.166 -17 -16.656 1 97.56 88 SER A C 1
ATOM 706 O O . SER A 1 88 ? -1.389 -17.922 -16.422 1 97.56 88 SER A O 1
ATOM 708 N N . LEU A 1 89 ? -2.379 -16.062 -15.781 1 98.19 89 LEU A N 1
ATOM 709 C CA . LEU A 1 89 ? -1.773 -16.031 -14.453 1 98.19 89 LEU A CA 1
ATOM 710 C C . LEU A 1 89 ? -2.553 -16.906 -13.484 1 98.19 89 LEU A C 1
ATOM 712 O O . LEU A 1 89 ? -3.785 -16.891 -13.477 1 98.19 89 LEU A O 1
ATOM 716 N N . PRO A 1 90 ? -1.896 -17.672 -12.688 1 98.19 90 PRO A N 1
ATOM 717 C CA . PRO A 1 90 ? -2.611 -18.562 -11.773 1 98.19 90 PRO A CA 1
ATOM 718 C C . PRO A 1 90 ? -3.326 -17.812 -10.656 1 98.19 90 PRO A C 1
ATOM 720 O O . PRO A 1 90 ? -2.822 -16.797 -10.172 1 98.19 90 PRO A O 1
ATOM 723 N N . ILE A 1 91 ? -4.441 -18.344 -10.312 1 98.25 91 ILE A N 1
ATOM 724 C CA . ILE A 1 91 ? -5.18 -17.922 -9.133 1 98.25 91 ILE A CA 1
ATOM 725 C C . ILE A 1 91 ? -5.113 -19.016 -8.062 1 98.25 91 ILE A C 1
ATOM 727 O O . ILE A 1 91 ? -5.789 -20.047 -8.172 1 98.25 91 ILE A O 1
ATOM 731 N N . LEU A 1 92 ? -4.324 -18.766 -7.062 1 98.56 92 LEU A N 1
ATOM 732 C CA . LEU A 1 92 ? -4.148 -19.719 -5.973 1 98.56 92 LEU A CA 1
ATOM 733 C C . LEU A 1 92 ? -5.246 -19.562 -4.926 1 98.56 92 LEU A C 1
ATOM 735 O O . LEU A 1 92 ? -5.629 -18.438 -4.586 1 98.56 92 LEU A O 1
ATOM 739 N N . ILE A 1 93 ? -5.688 -20.703 -4.441 1 97.19 93 ILE A N 1
ATOM 740 C CA . ILE A 1 93 ? -6.773 -20.703 -3.469 1 97.19 93 ILE A CA 1
ATOM 741 C C . ILE A 1 93 ? -6.211 -20.922 -2.064 1 97.19 93 ILE A C 1
ATOM 743 O O . ILE A 1 93 ? -5.543 -21.922 -1.805 1 97.19 93 ILE A O 1
ATOM 747 N N . ASP A 1 94 ? -6.422 -19.891 -1.26 1 95.94 94 ASP A N 1
ATOM 748 C CA . ASP A 1 94 ? -6.125 -19.953 0.168 1 95.94 94 ASP A CA 1
ATOM 749 C C . ASP A 1 94 ? -7.402 -20.109 0.99 1 95.94 94 ASP A C 1
ATOM 751 O O . ASP A 1 94 ? -7.863 -19.156 1.621 1 95.94 94 ASP A O 1
ATOM 755 N N . PRO A 1 95 ? -7.926 -21.281 1.038 1 89.75 95 PRO A N 1
ATOM 756 C CA . PRO A 1 95 ? -9.305 -21.484 1.486 1 89.75 95 PRO A CA 1
ATOM 757 C C . PRO A 1 95 ? -9.555 -20.938 2.893 1 89.75 95 PRO A C 1
ATOM 759 O O . PRO A 1 95 ? -10.617 -20.375 3.162 1 89.75 95 PRO A O 1
ATOM 762 N N . ASP A 1 96 ? -8.617 -21.047 3.773 1 86.62 96 ASP A N 1
ATOM 763 C CA . ASP A 1 96 ? -8.867 -20.625 5.148 1 86.62 96 ASP A CA 1
ATOM 764 C C . ASP A 1 96 ? -8.109 -19.344 5.48 1 86.62 96 ASP A C 1
ATOM 766 O O . ASP A 1 96 ? -8.078 -18.922 6.633 1 86.62 96 ASP A O 1
ATOM 770 N N . GLY A 1 97 ? -7.43 -18.844 4.516 1 89.88 97 GLY A N 1
ATOM 771 C CA . GLY A 1 97 ? -6.707 -17.594 4.719 1 89.88 97 GLY A CA 1
ATOM 772 C C . GLY A 1 97 ? -5.41 -17.781 5.488 1 89.88 97 GLY A C 1
ATOM 773 O O . GLY A 1 97 ? -4.844 -16.812 5.992 1 89.88 97 GLY A O 1
ATOM 774 N N . SER A 1 98 ? -4.965 -19.016 5.621 1 91.81 98 SER A N 1
ATOM 775 C CA . SER A 1 98 ? -3.797 -19.297 6.445 1 91.81 98 SER A CA 1
ATOM 776 C C . SER A 1 98 ? -2.543 -18.656 5.871 1 91.81 98 SER A C 1
ATOM 778 O O . SER A 1 98 ? -1.704 -18.141 6.617 1 91.81 98 SER A O 1
ATOM 780 N N . VAL A 1 99 ? -2.359 -18.688 4.555 1 95 99 VAL A N 1
ATOM 781 C CA . VAL A 1 99 ? -1.203 -18.062 3.932 1 95 99 VAL A CA 1
ATOM 782 C C . VAL A 1 99 ? -1.295 -16.547 4.102 1 95 99 VAL A C 1
ATOM 784 O O . VAL A 1 99 ? -0.315 -15.891 4.477 1 95 99 VAL A O 1
ATOM 787 N N . ALA A 1 100 ? -2.488 -15.984 3.855 1 92.38 100 ALA A N 1
ATOM 788 C CA . ALA A 1 100 ? -2.695 -14.547 4.047 1 92.38 100 ALA A CA 1
ATOM 789 C C . ALA A 1 100 ? -2.375 -14.133 5.484 1 92.38 100 ALA A C 1
ATOM 791 O O . ALA A 1 100 ? -1.787 -13.078 5.715 1 92.38 100 ALA A O 1
ATOM 792 N N . GLU A 1 101 ? -2.768 -14.961 6.391 1 88.88 101 GLU A N 1
ATOM 793 C CA . GLU A 1 101 ? -2.479 -14.695 7.797 1 88.88 101 GLU A CA 1
ATOM 794 C C . GLU A 1 101 ? -0.975 -14.695 8.062 1 88.88 101 GLU A C 1
ATOM 796 O O . GLU A 1 101 ? -0.463 -13.82 8.758 1 88.88 101 GLU A O 1
ATOM 801 N N . LYS A 1 102 ? -0.306 -15.633 7.48 1 89.94 102 LYS A N 1
ATOM 802 C CA . LYS A 1 102 ? 1.143 -15.742 7.625 1 89.94 102 LYS A CA 1
ATOM 803 C C . LYS A 1 102 ? 1.841 -14.5 7.078 1 89.94 102 LYS A C 1
ATOM 805 O O . LYS A 1 102 ? 2.883 -14.086 7.594 1 89.94 102 LYS A O 1
ATOM 810 N N . TYR A 1 103 ? 1.253 -13.984 6.109 1 92.19 103 TYR A N 1
ATOM 811 C CA . TYR A 1 103 ? 1.848 -12.82 5.469 1 92.19 103 TYR A CA 1
ATOM 812 C C . TYR A 1 103 ? 1.319 -11.531 6.086 1 92.19 103 TYR A C 1
ATOM 814 O O . TYR A 1 103 ? 1.68 -10.438 5.652 1 92.19 103 TYR A O 1
ATOM 822 N N . GLY A 1 104 ? 0.428 -11.656 6.988 1 86 104 GLY A N 1
ATOM 823 C CA . GLY A 1 104 ? -0.036 -10.508 7.758 1 86 104 GLY A CA 1
ATOM 824 C C . GLY A 1 104 ? -1.092 -9.695 7.031 1 86 104 GLY A C 1
ATOM 825 O O . GLY A 1 104 ? -1.271 -8.508 7.316 1 86 104 GLY A O 1
ATOM 826 N N . VAL A 1 105 ? -1.773 -10.25 6.059 1 88.5 105 VAL A N 1
ATOM 827 C CA . VAL A 1 105 ? -2.703 -9.461 5.258 1 88.5 105 VAL A CA 1
ATOM 828 C C . VAL A 1 105 ? -4.113 -10.031 5.387 1 88.5 105 VAL A C 1
ATOM 830 O O . VAL A 1 105 ? -4.973 -9.773 4.539 1 88.5 105 VAL A O 1
ATOM 833 N N . TYR A 1 106 ? -4.266 -10.773 6.414 1 83.12 106 TYR A N 1
ATOM 834 C CA . TYR A 1 106 ? -5.594 -11.32 6.676 1 83.12 106 TYR A CA 1
ATOM 835 C C . TYR A 1 106 ? -6.316 -10.508 7.746 1 83.12 106 TYR A C 1
ATOM 837 O O . TYR A 1 106 ? -5.715 -10.133 8.758 1 83.12 106 TYR A O 1
ATOM 845 N N . GLY A 1 107 ? -7.594 -10.258 7.543 1 69.06 107 GLY A N 1
ATOM 846 C CA . GLY A 1 107 ? -8.445 -9.688 8.578 1 69.06 107 GLY A CA 1
ATOM 847 C C . GLY A 1 107 ? -8.578 -8.18 8.484 1 69.06 107 GLY A C 1
ATOM 848 O O . GLY A 1 107 ? -8.867 -7.508 9.477 1 69.06 107 GLY A O 1
ATOM 849 N N . VAL A 1 108 ? -8.102 -7.492 7.477 1 59.34 108 VAL A N 1
ATOM 850 C CA . VAL A 1 108 ? -8.328 -6.055 7.383 1 59.34 108 VAL A CA 1
ATOM 851 C C . VAL A 1 108 ? -9.797 -5.777 7.09 1 59.34 108 VAL A C 1
ATOM 853 O O . VAL A 1 108 ? -10.398 -6.434 6.234 1 59.34 108 VAL A O 1
ATOM 856 N N . ASN A 1 109 ? -10.68 -5.828 8.148 1 50.91 109 ASN A N 1
ATOM 857 C CA . ASN A 1 109 ? -12.141 -5.844 8.156 1 50.91 109 ASN A CA 1
ATOM 858 C C . ASN A 1 109 ? -12.711 -4.719 7.297 1 50.91 109 ASN A C 1
ATOM 860 O O . ASN A 1 109 ? -12.195 -3.6 7.312 1 50.91 109 ASN A O 1
ATOM 864 N N . HIS A 1 110 ? -13.156 -4.828 6.113 1 49.72 110 HIS A N 1
ATOM 865 C CA . HIS A 1 110 ? -14.172 -3.895 5.633 1 49.72 110 HIS A CA 1
ATOM 866 C C . HIS A 1 110 ? -15.516 -4.145 6.305 1 49.72 110 HIS A C 1
ATOM 868 O O . HIS A 1 110 ? -15.906 -5.297 6.516 1 49.72 110 HIS A O 1
ATOM 874 N N . ASN A 1 111 ? -15.773 -3.262 7.277 1 44.41 111 ASN A N 1
ATOM 875 C CA . ASN A 1 111 ? -17.078 -3.271 7.918 1 44.41 111 ASN A CA 1
ATOM 876 C C . ASN A 1 111 ? -18.172 -3.723 6.949 1 44.41 111 ASN A C 1
ATOM 878 O O . ASN A 1 111 ? -19.25 -4.145 7.375 1 44.41 111 ASN A O 1
ATOM 882 N N . ASP A 1 112 ? -18.234 -2.967 5.789 1 41.69 112 ASP A N 1
ATOM 883 C CA . ASP A 1 112 ? -19.531 -2.977 5.137 1 41.69 112 ASP A CA 1
ATOM 884 C C . ASP A 1 112 ? -19.969 -4.402 4.805 1 41.69 112 ASP A C 1
ATOM 886 O O . ASP A 1 112 ? -21.094 -4.621 4.34 1 41.69 112 ASP A O 1
ATOM 890 N N . MET A 1 113 ? -19.141 -5.055 4.012 1 41.03 113 MET A N 1
ATOM 891 C CA . MET A 1 113 ? -19.938 -6.102 3.367 1 41.03 113 MET A CA 1
ATOM 892 C C . MET A 1 113 ? -20.359 -7.16 4.375 1 41.03 113 MET A C 1
ATOM 894 O O . MET A 1 113 ? -19.516 -7.805 5 1 41.03 113 MET A O 1
ATOM 898 N N . LYS A 1 114 ? -21.406 -6.852 5.031 1 39.78 114 LYS A N 1
ATOM 899 C CA . LYS A 1 114 ? -22.266 -7.832 5.68 1 39.78 114 LYS A CA 1
ATOM 900 C C . LYS A 1 114 ? -22.219 -9.172 4.949 1 39.78 114 LYS A C 1
ATOM 902 O O . LYS A 1 114 ? -23.141 -9.984 5.074 1 39.78 114 LYS A O 1
ATOM 907 N N . ARG A 1 115 ? -21.453 -9.281 3.854 1 39.56 115 ARG A N 1
ATOM 908 C CA . ARG A 1 115 ? -21.75 -10.625 3.365 1 39.56 115 ARG A CA 1
ATOM 909 C C . ARG A 1 115 ? -21.375 -11.68 4.395 1 39.56 115 ARG A C 1
ATOM 911 O O . ARG A 1 115 ? -20.234 -11.688 4.887 1 39.56 115 ARG A O 1
ATOM 918 N N . ASP A 1 116 ? -22.25 -12.164 5.016 1 42.53 116 ASP A N 1
ATOM 919 C CA . ASP A 1 116 ? -22.312 -13.328 5.898 1 42.53 116 ASP A CA 1
ATOM 920 C C . ASP A 1 116 ? -21.156 -14.281 5.629 1 42.53 116 ASP A C 1
ATOM 922 O O . ASP A 1 116 ? -20.812 -15.109 6.48 1 42.53 116 ASP A O 1
ATOM 926 N N . ASP A 1 117 ? -20.719 -14.516 4.344 1 46.19 117 ASP A N 1
ATOM 927 C CA . ASP A 1 117 ? -19.969 -15.734 4.051 1 46.19 117 ASP A CA 1
ATOM 928 C C . ASP A 1 117 ? -18.469 -15.523 4.246 1 46.19 117 ASP A C 1
ATOM 930 O O . ASP A 1 117 ? -17.703 -16.484 4.199 1 46.19 117 ASP A O 1
ATOM 934 N N . TYR A 1 118 ? -18.016 -14.406 4.312 1 48.16 118 TYR A N 1
ATOM 935 C CA . TYR A 1 118 ? -16.578 -14.383 4.543 1 48.16 118 TYR A CA 1
ATOM 936 C C . TYR A 1 118 ? -16.25 -13.625 5.824 1 48.16 118 TYR A C 1
ATOM 938 O O . TYR A 1 118 ? -16.703 -12.492 6.016 1 48.16 118 TYR A O 1
ATOM 946 N N . LYS A 1 119 ? -16.109 -14.242 6.906 1 52.44 119 LYS A N 1
ATOM 947 C CA . LYS A 1 119 ? -15.773 -13.648 8.195 1 52.44 119 LYS A CA 1
ATOM 948 C C . LYS A 1 119 ? -14.656 -12.617 8.055 1 52.44 119 LYS A C 1
ATOM 950 O O . LYS A 1 119 ? -14.711 -11.555 8.672 1 52.44 119 LYS A O 1
ATOM 955 N N . ASN A 1 120 ? -13.547 -13.133 7.195 1 63.81 120 ASN A N 1
ATOM 956 C CA . ASN A 1 120 ? -12.375 -12.266 7.098 1 63.81 120 ASN A CA 1
ATOM 957 C C . ASN A 1 120 ? -11.883 -12.156 5.656 1 63.81 120 ASN A C 1
ATOM 959 O O . ASN A 1 120 ? -12.117 -13.055 4.848 1 63.81 120 ASN A O 1
ATOM 963 N N . TYR A 1 121 ? -11.555 -11 5.312 1 75.94 121 TYR A N 1
ATOM 964 C CA . TYR A 1 121 ? -11.078 -10.766 3.955 1 75.94 121 TYR A CA 1
ATOM 965 C C . TYR A 1 121 ? -9.57 -10.555 3.936 1 75.94 121 TYR A C 1
ATOM 967 O O . TYR A 1 121 ? -8.977 -10.172 4.949 1 75.94 121 TYR A O 1
ATOM 975 N N . ILE A 1 122 ? -9.094 -10.969 2.854 1 87 122 ILE A N 1
ATOM 976 C CA . ILE A 1 122 ? -7.691 -10.656 2.578 1 87 122 ILE A CA 1
ATOM 977 C C . ILE A 1 122 ? -7.547 -9.18 2.223 1 87 122 ILE A C 1
ATOM 979 O O . ILE A 1 122 ? -8.305 -8.656 1.403 1 87 122 ILE A O 1
ATOM 983 N N . ALA A 1 123 ? -6.684 -8.508 2.939 1 88.31 123 ALA A N 1
ATOM 984 C CA . ALA A 1 123 ? -6.312 -7.16 2.521 1 88.31 123 ALA A CA 1
ATOM 985 C C . ALA A 1 123 ? -5.57 -7.184 1.189 1 88.31 123 ALA A C 1
ATOM 987 O O . ALA A 1 123 ? -4.578 -7.898 1.036 1 88.31 123 ALA A O 1
ATOM 988 N N . PRO A 1 124 ? -6.047 -6.438 0.248 1 93 124 PRO A N 1
ATOM 989 C CA . PRO A 1 124 ? -5.285 -6.387 -1.001 1 93 124 PRO A CA 1
ATOM 990 C C . PRO A 1 124 ? -3.824 -6.004 -0.784 1 93 124 PRO A C 1
ATOM 992 O O . PRO A 1 124 ? -3.533 -5.035 -0.077 1 93 124 PRO A O 1
ATOM 995 N N . SER A 1 125 ? -2.896 -6.758 -1.368 1 94.69 125 SER A N 1
ATOM 996 C CA . SER A 1 125 ? -1.475 -6.516 -1.146 1 94.69 125 SER A CA 1
ATOM 997 C C . SER A 1 125 ? -0.627 -7.145 -2.246 1 94.69 125 SER A C 1
ATOM 999 O O . SER A 1 125 ? -1.059 -8.094 -2.902 1 94.69 125 SER A O 1
ATOM 1001 N N . VAL A 1 126 ? 0.525 -6.609 -2.4 1 96.56 126 VAL A N 1
ATOM 1002 C CA . VAL A 1 126 ? 1.522 -7.145 -3.32 1 96.56 126 VAL A CA 1
ATOM 1003 C C . VAL A 1 126 ? 2.836 -7.387 -2.578 1 96.56 126 VAL A C 1
ATOM 1005 O O . VAL A 1 126 ? 3.311 -6.516 -1.846 1 96.56 126 VAL A O 1
ATOM 1008 N N . TYR A 1 127 ? 3.375 -8.555 -2.758 1 96.12 127 TYR A N 1
ATOM 1009 C CA . TYR A 1 127 ? 4.707 -8.883 -2.264 1 96.12 127 TYR A CA 1
ATOM 1010 C C . TYR A 1 127 ? 5.645 -9.227 -3.414 1 96.12 127 TYR A C 1
ATOM 1012 O O . TYR A 1 127 ? 5.328 -10.078 -4.25 1 96.12 127 TYR A O 1
ATOM 1020 N N . LEU A 1 128 ? 6.727 -8.617 -3.467 1 96.12 128 LEU A N 1
ATOM 1021 C CA . LEU A 1 128 ? 7.82 -8.984 -4.359 1 96.12 128 LEU A CA 1
ATOM 1022 C C . LEU A 1 128 ? 8.914 -9.734 -3.6 1 96.12 128 LEU A C 1
ATOM 1024 O O . LEU A 1 128 ? 9.43 -9.242 -2.594 1 96.12 128 LEU A O 1
ATOM 1028 N N . ILE A 1 129 ? 9.18 -10.859 -4.066 1 96.12 129 ILE A N 1
ATOM 1029 C CA . ILE A 1 129 ? 10.172 -11.734 -3.461 1 96.12 129 ILE A CA 1
ATOM 1030 C C . ILE A 1 129 ? 11.328 -11.953 -4.438 1 96.12 129 ILE A C 1
ATOM 1032 O O . ILE A 1 129 ? 11.109 -12.211 -5.621 1 96.12 129 ILE A O 1
ATOM 1036 N N . ASP A 1 130 ? 12.547 -11.898 -3.941 1 94.38 130 ASP A N 1
ATOM 1037 C CA . ASP A 1 130 ? 13.688 -12.023 -4.844 1 94.38 130 ASP A CA 1
ATOM 1038 C C . ASP A 1 130 ? 14.078 -13.492 -5.043 1 94.38 130 ASP A C 1
ATOM 1040 O O . ASP A 1 130 ? 13.422 -14.391 -4.512 1 94.38 130 ASP A O 1
ATOM 1044 N N . GLY A 1 131 ? 15.062 -13.719 -5.859 1 94.44 131 GLY A N 1
ATOM 1045 C CA . GLY A 1 131 ? 15.469 -15.062 -6.23 1 94.44 131 GLY A CA 1
ATOM 1046 C C . GLY A 1 131 ? 16 -15.875 -5.062 1 94.44 131 GLY A C 1
ATOM 1047 O O . GLY A 1 131 ? 16.109 -17.094 -5.145 1 94.44 131 GLY A O 1
ATOM 1048 N N . SER A 1 132 ? 16.344 -15.211 -4 1 94.25 132 SER A N 1
ATOM 1049 C CA . SER A 1 132 ? 16.844 -15.883 -2.801 1 94.25 132 SER A CA 1
ATOM 1050 C C . SER A 1 132 ? 15.695 -16.203 -1.844 1 94.25 132 SER A C 1
ATOM 1052 O O . SER A 1 132 ? 15.898 -16.875 -0.833 1 94.25 132 SER A O 1
ATOM 1054 N N . GLY A 1 133 ? 14.531 -15.703 -2.207 1 95.5 133 GLY A N 1
ATOM 1055 C CA . GLY A 1 133 ? 13.359 -15.953 -1.385 1 95.5 133 GLY A CA 1
ATOM 1056 C C . GLY A 1 133 ? 13.125 -14.891 -0.329 1 95.5 133 GLY A C 1
ATOM 1057 O O . GLY A 1 133 ? 12.359 -15.102 0.612 1 95.5 133 GLY A O 1
ATOM 1058 N N . GLU A 1 134 ? 13.812 -13.812 -0.467 1 93.25 134 GLU A N 1
ATOM 1059 C CA . GLU A 1 134 ? 13.664 -12.719 0.487 1 93.25 134 GLU A CA 1
ATOM 1060 C C . GLU A 1 134 ? 12.648 -11.695 -0.009 1 93.25 134 GLU A C 1
ATOM 1062 O O . GLU A 1 134 ? 12.578 -11.406 -1.206 1 93.25 134 GLU A O 1
ATOM 1067 N N . VAL A 1 135 ? 11.922 -11.141 0.959 1 92.56 135 VAL A N 1
ATOM 1068 C CA . VAL A 1 135 ? 11 -10.062 0.615 1 92.56 135 VAL A CA 1
ATOM 1069 C C . VAL A 1 135 ? 11.781 -8.828 0.173 1 92.56 135 VAL A C 1
ATOM 1071 O O . VAL A 1 135 ? 12.648 -8.344 0.901 1 92.56 135 VAL A O 1
ATOM 1074 N N . ASN A 1 136 ? 11.461 -8.414 -1.028 1 90.62 136 ASN A N 1
ATOM 1075 C CA . ASN A 1 136 ? 12.109 -7.238 -1.598 1 90.62 136 ASN A CA 1
ATOM 1076 C C . ASN A 1 136 ? 11.281 -5.977 -1.366 1 90.62 136 ASN A C 1
ATOM 1078 O O . ASN A 1 136 ? 11.828 -4.918 -1.06 1 90.62 136 ASN A O 1
ATOM 1082 N N . ALA A 1 137 ? 10.023 -6.102 -1.501 1 91 137 ALA A N 1
ATOM 1083 C CA . ALA A 1 137 ? 9.078 -5 -1.316 1 91 137 ALA A CA 1
ATOM 1084 C C . ALA A 1 137 ? 7.66 -5.516 -1.111 1 91 137 ALA A C 1
ATOM 1086 O O . ALA A 1 137 ? 7.332 -6.625 -1.532 1 91 137 ALA A O 1
ATOM 1087 N N . PHE A 1 138 ? 6.887 -4.633 -0.514 1 92.56 138 PHE A N 1
ATOM 1088 C CA . PHE A 1 138 ? 5.473 -4.98 -0.427 1 92.56 138 PHE A CA 1
ATOM 1089 C C . PHE A 1 138 ? 4.613 -3.727 -0.31 1 92.56 138 PHE A C 1
ATOM 1091 O O . PHE A 1 138 ? 5.113 -2.656 0.042 1 92.56 138 PHE A O 1
ATOM 1098 N N . TRP A 1 139 ? 3.391 -3.891 -0.642 1 93.25 139 TRP A N 1
ATOM 1099 C CA . TRP A 1 139 ? 2.332 -2.895 -0.528 1 93.25 139 TRP A CA 1
ATOM 1100 C C . TRP A 1 139 ? 1.058 -3.514 0.036 1 93.25 139 TRP A C 1
ATOM 1102 O O . TRP A 1 139 ? 0.664 -4.613 -0.367 1 93.25 139 TRP A O 1
ATOM 1112 N N . ILE A 1 140 ? 0.447 -2.783 0.941 1 91.75 140 ILE A N 1
ATOM 1113 C CA . ILE A 1 140 ? -0.798 -3.238 1.551 1 91.75 140 ILE A CA 1
ATOM 1114 C C . ILE A 1 140 ? -1.834 -2.117 1.506 1 91.75 140 ILE A C 1
ATOM 1116 O O . ILE A 1 140 ? -1.514 -0.956 1.775 1 91.75 140 ILE A O 1
ATOM 1120 N N . ALA A 1 141 ? -3.006 -2.492 1.107 1 91.31 141 ALA A N 1
ATOM 1121 C CA . ALA A 1 141 ? -4.121 -1.547 1.083 1 91.31 141 ALA A CA 1
ATOM 1122 C C . ALA A 1 141 ? -5.316 -2.09 1.859 1 91.31 141 ALA A C 1
ATOM 1124 O O . ALA A 1 141 ? -5.508 -3.305 1.947 1 91.31 141 ALA A O 1
ATOM 1125 N N . SER A 1 142 ? -6.109 -1.163 2.355 1 86.94 142 SER A N 1
ATOM 1126 C CA . SER A 1 142 ? -7.293 -1.574 3.104 1 86.94 142 SER A CA 1
ATOM 1127 C C . SER A 1 142 ? -8.453 -1.913 2.168 1 86.94 142 SER A C 1
ATOM 1129 O O . SER A 1 142 ? -9.43 -2.543 2.582 1 86.94 142 SER A O 1
ATOM 1131 N N . ALA A 1 143 ? -8.391 -1.412 0.946 1 79.88 143 ALA A N 1
ATOM 1132 C CA . ALA A 1 143 ? -9.375 -1.688 -0.095 1 79.88 143 ALA A CA 1
ATOM 1133 C C . ALA A 1 143 ? -8.703 -1.947 -1.438 1 79.88 143 ALA A C 1
ATOM 1135 O O . ALA A 1 143 ? -7.527 -1.619 -1.622 1 79.88 143 ALA A O 1
ATOM 1136 N N . PRO A 1 144 ? -9.5 -2.592 -2.338 1 80.62 144 PRO A N 1
ATOM 1137 C CA . PRO A 1 144 ? -8.883 -3.004 -3.602 1 80.62 144 PRO A CA 1
ATOM 1138 C C . PRO A 1 144 ? -8.656 -1.835 -4.559 1 80.62 144 PRO A C 1
ATOM 1140 O O . PRO A 1 144 ? -9.172 -1.839 -5.676 1 80.62 144 PRO A O 1
ATOM 1143 N N . ARG A 1 145 ? -7.953 -0.877 -4.168 1 85 145 ARG A N 1
ATOM 1144 C CA . ARG A 1 145 ? -7.559 0.28 -4.965 1 85 145 ARG A CA 1
ATOM 1145 C C . ARG A 1 145 ? -6.23 0.85 -4.477 1 85 145 ARG A C 1
ATOM 1147 O O . ARG A 1 145 ? -5.863 0.674 -3.312 1 85 145 ARG A O 1
ATOM 1154 N N . GLY A 1 146 ? -5.566 1.408 -5.426 1 89.56 146 GLY A N 1
ATOM 1155 C CA . GLY A 1 146 ? -4.422 2.213 -5.031 1 89.56 146 GLY A CA 1
ATOM 1156 C C . GLY A 1 146 ? -3.133 1.414 -4.949 1 89.56 146 GLY A C 1
ATOM 1157 O O . GLY A 1 146 ? -2.105 1.928 -4.5 1 89.56 146 GLY A O 1
ATOM 1158 N N . LEU A 1 147 ? -3.17 0.203 -5.309 1 94.19 147 LEU A N 1
ATOM 1159 C CA . LEU A 1 147 ? -1.946 -0.589 -5.383 1 94.19 147 LEU A CA 1
ATOM 1160 C C . LEU A 1 147 ? -1.201 -0.32 -6.684 1 94.19 147 LEU A C 1
ATOM 1162 O O . LEU A 1 147 ? -1.77 0.238 -7.625 1 94.19 147 LEU A O 1
ATOM 1166 N N . PRO A 1 148 ? 0.061 -0.675 -6.73 1 95.12 148 PRO A N 1
ATOM 1167 C CA . PRO A 1 148 ? 0.812 -0.419 -7.961 1 95.12 148 PRO A CA 1
ATOM 1168 C C . PRO A 1 148 ? 0.231 -1.15 -9.172 1 95.12 148 PRO A C 1
ATOM 1170 O O . PRO A 1 148 ? -0.221 -2.291 -9.047 1 95.12 148 PRO A O 1
ATOM 1173 N N . SER A 1 149 ? 0.28 -0.476 -10.281 1 94.94 149 SER A N 1
ATOM 1174 C CA . SER A 1 149 ? -0.146 -1.056 -11.555 1 94.94 149 SER A CA 1
ATOM 1175 C C . SER A 1 149 ? 0.829 -2.129 -12.023 1 94.94 149 SER A C 1
ATOM 1177 O O . SER A 1 149 ? 1.946 -2.229 -11.516 1 94.94 149 SER A O 1
ATOM 1179 N N . PRO A 1 150 ? 0.354 -2.936 -13.016 1 97 150 PRO A N 1
ATOM 1180 C CA . PRO A 1 150 ? 1.299 -3.893 -13.594 1 97 150 PRO A CA 1
ATOM 1181 C C . PRO A 1 150 ? 2.541 -3.221 -14.172 1 97 150 PRO A C 1
ATOM 1183 O O . PRO A 1 150 ? 3.65 -3.74 -14.031 1 97 150 PRO A O 1
ATOM 1186 N N . GLU A 1 151 ? 2.348 -2.09 -14.773 1 95.56 151 GLU A N 1
ATOM 1187 C CA . GLU A 1 151 ? 3.482 -1.375 -15.352 1 95.56 151 GLU A CA 1
ATOM 1188 C C . GLU A 1 151 ? 4.477 -0.956 -14.273 1 95.56 151 GLU A C 1
ATOM 1190 O O . GLU A 1 151 ? 5.691 -1.061 -14.469 1 95.56 151 GLU A O 1
ATOM 1195 N N . ALA A 1 152 ? 3.951 -0.468 -13.234 1 93.75 152 ALA A N 1
ATOM 1196 C CA . ALA A 1 152 ? 4.816 -0.049 -12.141 1 93.75 152 ALA A CA 1
ATOM 1197 C C . ALA A 1 152 ? 5.582 -1.235 -11.562 1 93.75 152 ALA A C 1
ATOM 1199 O O . ALA A 1 152 ? 6.781 -1.137 -11.297 1 93.75 152 ALA A O 1
ATOM 1200 N N . ILE A 1 153 ? 4.887 -2.352 -11.359 1 96 153 ILE A N 1
ATOM 1201 C CA . ILE A 1 153 ? 5.512 -3.559 -10.836 1 96 153 ILE A CA 1
ATOM 1202 C C . ILE A 1 153 ? 6.602 -4.035 -11.789 1 96 153 ILE A C 1
ATOM 1204 O O . ILE A 1 153 ? 7.707 -4.375 -11.359 1 96 153 ILE A O 1
ATOM 1208 N N . LEU A 1 154 ? 6.312 -3.992 -13.07 1 95.25 154 LEU A N 1
ATOM 1209 C CA . LEU A 1 154 ? 7.277 -4.422 -14.07 1 95.25 154 LEU A CA 1
ATOM 1210 C C . LEU A 1 154 ? 8.492 -3.5 -14.086 1 95.25 154 LEU A C 1
ATOM 1212 O O . LEU A 1 154 ? 9.617 -3.955 -14.297 1 95.25 154 LEU A O 1
ATOM 1216 N N . GLY A 1 155 ? 8.242 -2.254 -13.891 1 92.81 155 GLY A N 1
ATOM 1217 C CA . GLY A 1 155 ? 9.352 -1.327 -13.75 1 92.81 155 GLY A CA 1
ATOM 1218 C C . GLY A 1 155 ? 10.258 -1.653 -12.578 1 92.81 155 GLY A C 1
ATOM 1219 O O . GLY A 1 155 ? 11.484 -1.616 -12.711 1 92.81 155 GLY A O 1
ATOM 1220 N N . ILE A 1 156 ? 9.688 -1.969 -11.5 1 91.12 156 ILE A N 1
ATOM 1221 C CA . ILE A 1 156 ? 10.43 -2.328 -10.297 1 91.12 156 ILE A CA 1
ATOM 1222 C C . ILE A 1 156 ? 11.211 -3.621 -10.539 1 91.12 156 ILE A C 1
ATOM 1224 O O . ILE A 1 156 ? 12.375 -3.732 -10.156 1 91.12 156 ILE A O 1
ATOM 1228 N N . LEU A 1 157 ? 10.578 -4.535 -11.164 1 92.5 157 LEU A N 1
ATOM 1229 C CA . LEU A 1 157 ? 11.219 -5.805 -11.484 1 92.5 157 LEU A CA 1
ATOM 1230 C C . LEU A 1 157 ? 12.398 -5.586 -12.43 1 92.5 157 LEU A C 1
ATOM 1232 O O . LEU A 1 157 ? 13.438 -6.238 -12.289 1 92.5 157 LEU A O 1
ATOM 1236 N N . GLY A 1 158 ? 12.18 -4.711 -13.391 1 90.31 158 GLY A N 1
ATOM 1237 C CA . GLY A 1 158 ? 13.273 -4.379 -14.289 1 90.31 158 GLY A CA 1
ATOM 1238 C C . GLY A 1 158 ? 14.484 -3.816 -13.57 1 90.31 158 GLY A C 1
ATOM 1239 O O . GLY A 1 158 ? 15.617 -4.195 -13.867 1 90.31 158 GLY A O 1
ATOM 1240 N N . TYR A 1 159 ? 14.211 -2.99 -12.648 1 86 159 TYR A N 1
ATOM 1241 C CA . TYR A 1 159 ? 15.297 -2.432 -11.844 1 86 159 TYR A CA 1
ATOM 1242 C C . TYR A 1 159 ? 15.977 -3.516 -11.016 1 86 159 TYR A C 1
ATOM 1244 O O . TYR A 1 159 ? 17.203 -3.572 -10.953 1 86 159 TYR A O 1
ATOM 1252 N N . ALA A 1 160 ? 15.219 -4.34 -10.422 1 85.12 160 ALA A N 1
ATOM 1253 C CA . ALA A 1 160 ? 15.734 -5.422 -9.586 1 85.12 160 ALA A CA 1
ATOM 1254 C C . ALA A 1 160 ? 16.594 -6.383 -10.414 1 85.12 160 ALA A C 1
ATOM 1256 O O . ALA A 1 160 ? 17.625 -6.863 -9.945 1 85.12 160 ALA A O 1
ATOM 1257 N N . GLU A 1 161 ? 16.109 -6.633 -11.531 1 83.06 161 GLU A N 1
ATOM 1258 C CA . GLU A 1 161 ? 16.859 -7.535 -12.406 1 83.06 161 GLU A CA 1
ATOM 1259 C C . GLU A 1 161 ? 18.25 -6.984 -12.711 1 83.06 161 GLU A C 1
ATOM 1261 O O . GLU A 1 161 ? 19.219 -7.742 -12.773 1 83.06 161 GLU A O 1
ATOM 1266 N N . HIS A 1 162 ? 18.297 -5.734 -12.836 1 81.88 162 HIS A N 1
ATOM 1267 C CA . HIS A 1 162 ? 19.578 -5.098 -13.156 1 81.88 162 HIS A CA 1
ATOM 1268 C C . HIS A 1 162 ? 20.438 -4.945 -11.914 1 81.88 162 HIS A C 1
ATOM 1270 O O . HIS A 1 162 ? 21.656 -4.742 -12.023 1 81.88 162 HIS A O 1
ATOM 1276 N N . ASN A 1 163 ? 19.797 -5.062 -10.758 1 79.81 163 ASN A N 1
ATOM 1277 C CA . ASN A 1 163 ? 20.516 -4.918 -9.5 1 79.81 163 ASN A CA 1
ATOM 1278 C C . ASN A 1 163 ? 20.609 -6.246 -8.75 1 79.81 163 ASN A C 1
ATOM 1280 O O . ASN A 1 163 ? 20.484 -6.285 -7.523 1 79.81 163 ASN A O 1
ATOM 1284 N N . GLY A 1 164 ? 20.766 -7.336 -9.492 1 72.62 164 GLY A N 1
ATOM 1285 C CA . GLY A 1 164 ? 20.969 -8.641 -8.883 1 72.62 164 GLY A CA 1
ATOM 1286 C C . GLY A 1 164 ? 19.734 -9.172 -8.188 1 72.62 164 GLY A C 1
ATOM 1287 O O . GLY A 1 164 ? 19.828 -9.883 -7.188 1 72.62 164 GLY A O 1
ATOM 1288 N N . GLY A 1 165 ? 18.594 -8.633 -8.547 1 74 165 GLY A N 1
ATOM 1289 C CA . GLY A 1 165 ? 17.344 -9.156 -8.023 1 74 165 GLY A CA 1
ATOM 1290 C C . GLY A 1 165 ? 16.812 -8.375 -6.832 1 74 165 GLY A C 1
ATOM 1291 O O . GLY A 1 165 ? 15.805 -8.75 -6.23 1 74 165 GLY A O 1
ATOM 1292 N N . LYS A 1 166 ? 17.562 -7.301 -6.531 1 72.5 166 LYS A N 1
ATOM 1293 C CA . LYS A 1 166 ? 17.172 -6.527 -5.359 1 72.5 166 LYS A CA 1
ATOM 1294 C C . LYS A 1 166 ? 16.656 -5.148 -5.758 1 72.5 166 LYS A C 1
ATOM 1296 O O . LYS A 1 166 ? 17.203 -4.508 -6.656 1 72.5 166 LYS A O 1
ATOM 1301 N N . TYR A 1 167 ? 15.547 -4.832 -5.141 1 68.19 167 TYR A N 1
ATOM 1302 C CA . TYR A 1 167 ? 14.984 -3.498 -5.332 1 68.19 167 TYR A CA 1
ATOM 1303 C C . TYR A 1 167 ? 15.547 -2.518 -4.305 1 68.19 167 TYR A C 1
ATOM 1305 O O . TYR A 1 167 ? 15.812 -2.893 -3.162 1 68.19 167 TYR A O 1
ATOM 1313 N N . MET B 1 1 ? -0.668 -7.977 12.852 1 50.31 1 MET B N 1
ATOM 1314 C CA . MET B 1 1 ? -1.99 -7.387 12.672 1 50.31 1 MET B CA 1
ATOM 1315 C C . MET B 1 1 ? -1.9 -5.867 12.578 1 50.31 1 MET B C 1
ATOM 1317 O O . MET B 1 1 ? -0.969 -5.262 13.109 1 50.31 1 MET B O 1
ATOM 1321 N N . PHE B 1 2 ? -2.705 -5.387 11.648 1 62.44 2 PHE B N 1
ATOM 1322 C CA . PHE B 1 2 ? -2.703 -3.938 11.492 1 62.44 2 PHE B CA 1
ATOM 1323 C C . PHE B 1 2 ? -3.158 -3.256 12.781 1 62.44 2 PHE B C 1
ATOM 1325 O O . PHE B 1 2 ? -4.066 -3.738 13.453 1 62.44 2 PHE B O 1
ATOM 1332 N N . GLN B 1 3 ? -2.461 -2.297 13.133 1 67.12 3 GLN B N 1
ATOM 1333 C CA . GLN B 1 3 ? -2.812 -1.562 14.344 1 67.12 3 GLN B CA 1
ATOM 1334 C C . GLN B 1 3 ? -4.164 -0.869 14.188 1 67.12 3 GLN B C 1
ATOM 1336 O O . GLN B 1 3 ? -4.945 -0.803 15.141 1 67.12 3 GLN B O 1
ATOM 1341 N N . LEU B 1 4 ? -4.445 -0.455 12.945 1 77.12 4 LEU B N 1
ATOM 1342 C CA . LEU B 1 4 ? -5.707 0.208 12.633 1 77.12 4 LEU B CA 1
ATOM 1343 C C . LEU B 1 4 ? -6.406 -0.476 11.469 1 77.12 4 LEU B C 1
ATOM 1345 O O . LEU B 1 4 ? -5.758 -0.889 10.5 1 77.12 4 LEU B O 1
ATOM 1349 N N . LYS B 1 5 ? -7.742 -0.564 11.602 1 81.06 5 LYS B N 1
ATOM 1350 C CA . LYS B 1 5 ? -8.602 -1.072 10.539 1 81.06 5 LYS B CA 1
ATOM 1351 C C . LYS B 1 5 ? -9.562 0.003 10.047 1 81.06 5 LYS B C 1
ATOM 1353 O O . LYS B 1 5 ? -9.703 1.054 10.672 1 81.06 5 LYS B O 1
ATOM 1358 N N . ASN B 1 6 ? -10.133 -0.257 8.938 1 85.12 6 ASN B N 1
ATOM 1359 C CA . ASN B 1 6 ? -11.18 0.655 8.492 1 85.12 6 ASN B CA 1
ATOM 1360 C C . ASN B 1 6 ? -12.289 0.787 9.531 1 85.12 6 ASN B C 1
ATOM 1362 O O . ASN B 1 6 ? -12.656 -0.194 10.18 1 85.12 6 ASN B O 1
ATOM 1366 N N . ASP B 1 7 ? -12.711 1.938 9.781 1 86.25 7 ASP B N 1
ATOM 1367 C CA . ASP B 1 7 ? -13.82 2.311 10.648 1 86.25 7 ASP B CA 1
ATOM 1368 C C . ASP B 1 7 ? -13.367 2.424 12.109 1 86.25 7 ASP B C 1
ATOM 1370 O O . ASP B 1 7 ? -14.156 2.795 12.977 1 86.25 7 ASP B O 1
ATOM 1374 N N . ASP B 1 8 ? -12.148 2.053 12.367 1 89.31 8 ASP B N 1
ATOM 1375 C CA . ASP B 1 8 ? -11.594 2.375 13.68 1 89.31 8 ASP B CA 1
ATOM 1376 C C . ASP B 1 8 ? -11.461 3.885 13.867 1 89.31 8 ASP B C 1
ATOM 1378 O O . ASP B 1 8 ? -11.211 4.613 12.898 1 89.31 8 ASP B O 1
ATOM 1382 N N . ILE B 1 9 ? -11.625 4.305 15.055 1 93.62 9 ILE B N 1
ATOM 1383 C CA . ILE B 1 9 ? -11.305 5.691 15.359 1 93.62 9 ILE B CA 1
ATOM 1384 C C . ILE B 1 9 ? -9.797 5.898 15.305 1 93.62 9 ILE B C 1
ATOM 1386 O O . ILE B 1 9 ? -9.039 5.18 15.969 1 93.62 9 ILE B O 1
ATOM 1390 N N . ALA B 1 10 ? -9.383 6.824 14.43 1 95.81 10 ALA B N 1
ATOM 1391 C CA . ALA B 1 10 ? -7.953 7.121 14.344 1 95.81 10 ALA B CA 1
ATOM 1392 C C . ALA B 1 10 ? -7.426 7.656 15.664 1 95.81 10 ALA B C 1
ATOM 1394 O O . ALA B 1 10 ? -8.062 8.5 16.297 1 95.81 10 ALA B O 1
ATOM 1395 N N . LEU B 1 11 ? -6.281 7.215 16.047 1 96.06 11 LEU B N 1
ATOM 1396 C CA . LEU B 1 11 ? -5.691 7.645 17.312 1 96.06 11 LEU B CA 1
ATOM 1397 C C . LEU B 1 11 ? -5.27 9.109 17.25 1 96.06 11 LEU B C 1
ATOM 1399 O O . LEU B 1 11 ? -4.547 9.508 16.328 1 96.06 11 LEU B O 1
ATOM 1403 N N . ASP B 1 12 ? -5.684 9.781 18.266 1 97.81 12 ASP B N 1
ATOM 1404 C CA . ASP B 1 12 ? -5.414 11.219 18.281 1 97.81 12 ASP B CA 1
ATOM 1405 C C . ASP B 1 12 ? -3.957 11.492 18.656 1 97.81 12 ASP B C 1
ATOM 1407 O O . ASP B 1 12 ? -3.305 10.672 19.297 1 97.81 12 ASP B O 1
ATOM 1411 N N . PHE B 1 13 ? -3.471 12.68 18.203 1 98.31 13 PHE B N 1
ATOM 1412 C CA . PHE B 1 13 ? -2.129 13.141 18.531 1 98.31 13 PHE B CA 1
ATOM 1413 C C . PHE B 1 13 ? -2.008 14.648 18.297 1 98.31 13 PHE B C 1
ATOM 1415 O O . PHE B 1 13 ? -2.855 15.25 17.641 1 98.31 13 PHE B O 1
ATOM 1422 N N . THR B 1 14 ? -1.054 15.188 18.953 1 98.5 14 THR B N 1
ATOM 1423 C CA . THR B 1 14 ? -0.583 16.531 18.672 1 98.5 14 THR B CA 1
ATOM 1424 C C . THR B 1 14 ? 0.906 16.531 18.328 1 98.5 14 THR B C 1
ATOM 1426 O O . THR B 1 14 ? 1.712 15.961 19.062 1 98.5 14 THR B O 1
ATOM 1429 N N . LEU B 1 15 ? 1.229 17.062 17.188 1 98.5 15 LEU B N 1
ATOM 1430 C CA . LEU B 1 15 ? 2.611 17.25 16.766 1 98.5 15 LEU B CA 1
ATOM 1431 C C . LEU B 1 15 ? 2.857 18.703 16.328 1 98.5 15 LEU B C 1
ATOM 1433 O O . LEU B 1 15 ? 1.935 19.375 15.875 1 98.5 15 LEU B O 1
ATOM 1437 N N . ASN B 1 16 ? 4.059 19.109 16.531 1 98.25 16 ASN B N 1
ATOM 1438 C CA . ASN B 1 16 ? 4.449 20.359 15.891 1 98.25 16 ASN B CA 1
ATOM 1439 C C . ASN B 1 16 ? 4.879 20.141 14.445 1 98.25 16 ASN B C 1
ATOM 1441 O O . ASN B 1 16 ? 5.535 19.156 14.133 1 98.25 16 ASN B O 1
ATOM 1445 N N . ASP B 1 17 ? 4.531 21.141 13.586 1 98.31 17 ASP B N 1
ATOM 1446 C CA . ASP B 1 17 ? 5.121 21.078 12.25 1 98.31 17 ASP B CA 1
ATOM 1447 C C . ASP B 1 17 ? 6.578 21.547 12.273 1 98.31 17 ASP B C 1
ATOM 1449 O O . ASP B 1 17 ? 7.105 21.891 13.336 1 98.31 17 ASP B O 1
ATOM 1453 N N . CYS B 1 18 ? 7.23 21.5 11.156 1 97.75 18 CYS B N 1
ATOM 1454 C CA . CYS B 1 18 ? 8.664 21.766 11.094 1 97.75 18 CYS B CA 1
ATOM 1455 C C . CYS B 1 18 ? 8.953 23.234 11.398 1 97.75 18 CYS B C 1
ATOM 1457 O O . CYS B 1 18 ? 10.109 23.609 11.625 1 97.75 18 CYS B O 1
ATOM 1459 N N . HIS B 1 19 ? 7.934 24.094 11.531 1 97.62 19 HIS B N 1
ATOM 1460 C CA . HIS B 1 19 ? 8.086 25.5 11.883 1 97.62 19 HIS B CA 1
ATOM 1461 C C . HIS B 1 19 ? 7.695 25.75 13.336 1 97.62 19 HIS B C 1
ATOM 1463 O O . HIS B 1 19 ? 7.719 26.891 13.805 1 97.62 19 HIS B O 1
ATOM 1469 N N . GLY B 1 20 ? 7.305 24.719 13.961 1 97.69 20 GLY B N 1
ATOM 1470 C CA . GLY B 1 20 ? 7.023 24.844 15.383 1 97.69 20 GLY B CA 1
ATOM 1471 C C . GLY B 1 20 ? 5.551 25.047 15.688 1 97.69 20 GLY B C 1
ATOM 1472 O O . GLY B 1 20 ? 5.172 25.25 16.844 1 97.69 20 GLY B O 1
ATOM 1473 N N . GLU B 1 21 ? 4.672 25.031 14.734 1 97.69 21 GLU B N 1
ATOM 1474 C CA . GLU B 1 21 ? 3.236 25.219 14.93 1 97.69 21 GLU B CA 1
ATOM 1475 C C . GLU B 1 21 ? 2.549 23.906 15.281 1 97.69 21 GLU B C 1
ATOM 1477 O O . GLU B 1 21 ? 2.727 22.906 14.594 1 97.69 21 GLU B O 1
ATOM 1482 N N . PRO B 1 22 ? 1.782 23.906 16.344 1 98.5 22 PRO B N 1
ATOM 1483 C CA . PRO B 1 22 ? 1.092 22.672 16.734 1 98.5 22 PRO B CA 1
ATOM 1484 C C . PRO B 1 22 ? -0.01 22.281 15.75 1 98.5 22 PRO B C 1
ATOM 1486 O O . PRO B 1 22 ? -0.687 23.156 15.195 1 98.5 22 PRO B O 1
ATOM 1489 N N . TRP B 1 23 ? -0.19 21.062 15.555 1 98.44 23 TRP B N 1
ATOM 1490 C CA . TRP B 1 23 ? -1.213 20.438 14.719 1 98.44 23 TRP B CA 1
ATOM 1491 C C . TRP B 1 23 ? -1.831 19.234 15.414 1 98.44 23 TRP B C 1
ATOM 1493 O O . TRP B 1 23 ? -1.119 18.312 15.828 1 98.44 23 TRP B O 1
ATOM 1503 N N . THR B 1 24 ? -3.125 19.281 15.594 1 98.75 24 THR B N 1
ATOM 1504 C CA . THR B 1 24 ? -3.846 18.234 16.328 1 98.75 24 THR B CA 1
ATOM 1505 C C . THR B 1 24 ? -4.855 17.547 15.414 1 98.75 24 THR B C 1
ATOM 1507 O O . THR B 1 24 ? -5.641 18.203 14.727 1 98.75 24 THR B O 1
ATOM 1510 N N . LEU B 1 25 ? -4.848 16.219 15.43 1 98.69 25 LEU B N 1
ATOM 1511 C CA . LEU B 1 25 ? -5.734 15.469 14.547 1 98.69 25 LEU B CA 1
ATOM 1512 C C . LEU B 1 25 ? -7.195 15.766 14.859 1 98.69 25 LEU B C 1
ATOM 1514 O O . LEU B 1 25 ? -7.973 16.109 13.969 1 98.69 25 LEU B O 1
ATOM 1518 N N . SER B 1 26 ? -7.617 15.672 16.094 1 98.06 26 SER B N 1
ATOM 1519 C CA . SER B 1 26 ? -9.016 15.812 16.484 1 98.06 26 SER B CA 1
ATOM 1520 C C . SER B 1 26 ? -9.523 17.219 16.203 1 98.06 26 SER B C 1
ATOM 1522 O O . SER B 1 26 ? -10.734 17.438 16.078 1 98.06 26 SER B O 1
ATOM 1524 N N . ALA B 1 27 ? -8.648 18.188 16.109 1 98.19 27 ALA B N 1
ATOM 1525 C CA . ALA B 1 27 ? -9.031 19.578 15.859 1 98.19 27 ALA B CA 1
ATOM 1526 C C . ALA B 1 27 ? -9.445 19.766 14.406 1 98.19 27 ALA B C 1
ATOM 1528 O O . ALA B 1 27 ? -10.016 20.812 14.047 1 98.19 27 ALA B O 1
ATOM 1529 N N . GLN B 1 28 ? -9.18 18.797 13.5 1 98 28 GLN B N 1
ATOM 1530 C CA . GLN B 1 28 ? -9.508 18.906 12.078 1 98 28 GLN B CA 1
ATOM 1531 C C . GLN B 1 28 ? -10.961 18.547 11.812 1 98 28 GLN B C 1
ATOM 1533 O O . GLN B 1 28 ? -11.492 18.812 10.734 1 98 28 GLN B O 1
ATOM 1538 N N . ARG B 1 29 ? -11.586 17.953 12.781 1 94.94 29 ARG B N 1
ATOM 1539 C CA . ARG B 1 29 ? -12.992 17.578 12.609 1 94.94 29 ARG B CA 1
ATOM 1540 C C . ARG B 1 29 ? -13.867 18.812 12.422 1 94.94 29 ARG B C 1
ATOM 1542 O O . ARG B 1 29 ? -13.625 19.859 13.039 1 94.94 29 ARG B O 1
ATOM 1549 N N . PRO B 1 30 ? -14.844 18.812 11.539 1 95.75 30 PRO B N 1
ATOM 1550 C CA . PRO B 1 30 ? -15.398 17.641 10.859 1 95.75 30 PRO B CA 1
ATOM 1551 C C . PRO B 1 30 ? -14.828 17.438 9.453 1 95.75 30 PRO B C 1
ATOM 1553 O O . PRO B 1 30 ? -15.414 16.719 8.641 1 95.75 30 PRO B O 1
ATOM 1556 N N . LYS B 1 31 ? -13.711 18.031 9.125 1 96.38 31 LYS B N 1
ATOM 1557 C CA . LYS B 1 31 ? -13.062 17.812 7.828 1 96.38 31 LYS B CA 1
ATOM 1558 C C . LYS B 1 31 ? -12.508 16.406 7.727 1 96.38 31 LYS B C 1
ATOM 1560 O O . LYS B 1 31 ? -12.156 15.789 8.734 1 96.38 31 LYS B O 1
ATOM 1565 N N . MET B 1 32 ? -12.422 15.891 6.504 1 97.19 32 MET B N 1
ATOM 1566 C CA . MET B 1 32 ? -11.602 14.703 6.285 1 97.19 32 MET B CA 1
ATOM 1567 C C . MET B 1 32 ? -10.125 15.023 6.48 1 97.19 32 MET B C 1
ATOM 1569 O O . MET B 1 32 ? -9.727 16.188 6.461 1 97.19 32 MET B O 1
ATOM 1573 N N . VAL B 1 33 ? -9.359 13.992 6.746 1 98.25 33 VAL B N 1
ATOM 1574 C CA . VAL B 1 33 ? -7.926 14.18 6.926 1 98.25 33 VAL B CA 1
ATOM 1575 C C . VAL B 1 33 ? -7.16 13.156 6.09 1 98.25 33 VAL B C 1
ATOM 1577 O O . VAL B 1 33 ? -7.527 11.984 6.039 1 98.25 33 VAL B O 1
ATOM 1580 N N . CYS B 1 34 ? -6.207 13.594 5.398 1 98.31 34 CYS B N 1
ATOM 1581 C CA . CYS B 1 34 ? -5.223 12.75 4.73 1 98.31 34 CYS B CA 1
ATOM 1582 C C . CYS B 1 34 ? -3.861 12.859 5.402 1 98.31 34 CYS B C 1
ATOM 1584 O O . CYS B 1 34 ? -3.234 13.922 5.371 1 98.31 34 CYS B O 1
ATOM 1586 N N . LEU B 1 35 ? -3.428 11.773 6.008 1 98.44 35 LEU B N 1
ATOM 1587 C CA . LEU B 1 35 ? -2.107 11.695 6.621 1 98.44 35 LEU B CA 1
ATOM 1588 C C . LEU B 1 35 ? -1.14 10.914 5.742 1 98.44 35 LEU B C 1
ATOM 1590 O O . LEU B 1 35 ? -1.437 9.781 5.344 1 98.44 35 LEU B O 1
ATOM 1594 N N . TYR B 1 36 ? -0.065 11.508 5.469 1 98.19 36 TYR B N 1
ATOM 1595 C CA . TYR B 1 36 ? 0.989 10.844 4.711 1 98.19 36 TYR B CA 1
ATOM 1596 C C . TYR B 1 36 ? 2.238 10.648 5.562 1 98.19 36 TYR B C 1
ATOM 1598 O O . TYR B 1 36 ? 2.977 11.609 5.812 1 98.19 36 TYR B O 1
ATOM 1606 N N . PHE B 1 37 ? 2.482 9.461 5.98 1 96.19 37 PHE B N 1
ATOM 1607 C CA . PHE B 1 37 ? 3.715 9.117 6.676 1 96.19 37 PHE B CA 1
ATOM 1608 C C . PHE B 1 37 ? 4.848 8.883 5.684 1 96.19 37 PHE B C 1
ATOM 1610 O O . PHE B 1 37 ? 4.73 8.055 4.781 1 96.19 37 PHE B O 1
ATOM 1617 N N . ALA B 1 38 ? 5.938 9.609 5.926 1 94.19 38 ALA B N 1
ATOM 1618 C CA . ALA B 1 38 ? 7.027 9.555 4.957 1 94.19 38 ALA B CA 1
ATOM 1619 C C . ALA B 1 38 ? 8.375 9.383 5.652 1 94.19 38 ALA B C 1
ATOM 1621 O O . ALA B 1 38 ? 8.477 9.539 6.871 1 94.19 38 ALA B O 1
ATOM 1622 N N . ARG B 1 39 ? 9.516 8.93 5.047 1 86.38 39 ARG B N 1
ATOM 1623 C CA . ARG B 1 39 ? 10.867 8.781 5.582 1 86.38 39 ARG B CA 1
ATOM 1624 C C . ARG B 1 39 ? 11.461 10.141 5.934 1 86.38 39 ARG B C 1
ATOM 1626 O O . ARG B 1 39 ? 12.047 10.312 7.004 1 86.38 39 ARG B O 1
ATOM 1633 N N . GLY B 1 40 ? 11.492 11.094 5.219 1 85.94 40 GLY B N 1
ATOM 1634 C CA . GLY B 1 40 ? 12.023 12.43 5.426 1 85.94 40 GLY B CA 1
ATOM 1635 C C . GLY B 1 40 ? 12.648 13.023 4.18 1 85.94 40 GLY B C 1
ATOM 1636 O O . GLY B 1 40 ? 12.703 12.375 3.135 1 85.94 40 GLY B O 1
ATOM 1637 N N . GLU B 1 41 ? 13.102 14.297 4.387 1 87.69 41 GLU B N 1
ATOM 1638 C CA . GLU B 1 41 ? 13.578 15.078 3.254 1 87.69 41 GLU B CA 1
ATOM 1639 C C . GLU B 1 41 ? 14.945 14.578 2.777 1 87.69 41 GLU B C 1
ATOM 1641 O O . GLU B 1 41 ? 15.398 14.945 1.695 1 87.69 41 GLU B O 1
ATOM 1646 N N . TYR B 1 42 ? 15.641 13.719 3.457 1 85 42 TYR B N 1
ATOM 1647 C CA . TYR B 1 42 ? 16.938 13.18 3.059 1 85 42 TYR B CA 1
ATOM 1648 C C . TYR B 1 42 ? 16.781 12.188 1.917 1 85 42 TYR B C 1
ATOM 1650 O O . TYR B 1 42 ? 17.766 11.836 1.257 1 85 42 TYR B O 1
ATOM 1658 N N . CYS B 1 43 ? 15.656 11.688 1.753 1 86.19 43 CYS B N 1
ATOM 1659 C CA . CYS B 1 43 ? 15.367 10.695 0.726 1 86.19 43 CYS B CA 1
ATOM 1660 C C . CYS B 1 43 ? 14.906 11.359 -0.564 1 86.19 43 CYS B C 1
ATOM 1662 O O . CYS B 1 43 ? 13.867 12.031 -0.585 1 86.19 43 CYS B O 1
ATOM 1664 N N . PRO B 1 44 ? 15.562 11.141 -1.687 1 89 44 PRO B N 1
ATOM 1665 C C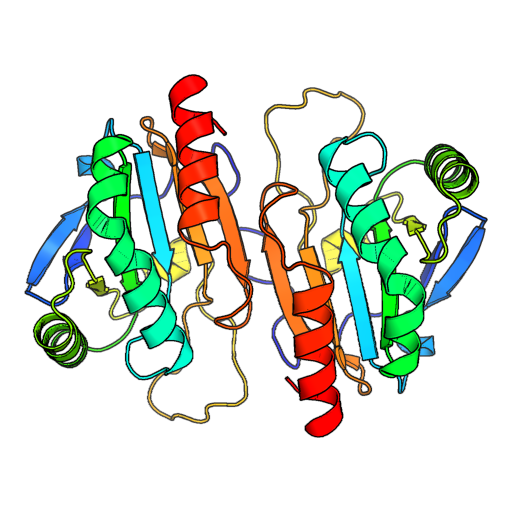A . PRO B 1 44 ? 15.203 11.805 -2.939 1 89 44 PRO B CA 1
ATOM 1666 C C . PRO B 1 44 ? 13.797 11.438 -3.424 1 89 44 PRO B C 1
ATOM 1668 O O . PRO B 1 44 ? 13.07 12.297 -3.928 1 89 44 PRO B O 1
ATOM 1671 N N . THR B 1 45 ? 13.438 10.195 -3.32 1 88.75 45 THR B N 1
ATOM 1672 C CA . THR B 1 45 ? 12.102 9.781 -3.73 1 88.75 45 THR B CA 1
ATOM 1673 C C . THR B 1 45 ? 11.031 10.469 -2.887 1 88.75 45 THR B C 1
ATOM 1675 O O . THR B 1 45 ? 9.992 10.883 -3.406 1 88.75 45 THR B O 1
ATOM 1678 N N . THR B 1 46 ? 11.32 10.648 -1.678 1 91.5 46 THR B N 1
ATOM 1679 C CA . THR B 1 46 ? 10.391 11.312 -0.773 1 91.5 46 THR B CA 1
ATOM 1680 C C . THR B 1 46 ? 10.266 12.789 -1.115 1 91.5 46 THR B C 1
ATOM 1682 O O . THR B 1 46 ? 9.172 13.359 -1.045 1 91.5 46 THR B O 1
ATOM 1685 N N . ARG B 1 47 ? 11.344 13.383 -1.453 1 92.88 47 ARG B N 1
ATOM 1686 C CA . ARG B 1 47 ? 11.273 14.773 -1.894 1 92.88 47 ARG B CA 1
ATOM 1687 C C . ARG B 1 47 ? 10.328 14.922 -3.082 1 92.88 47 ARG B C 1
ATOM 1689 O O . ARG B 1 47 ? 9.578 15.898 -3.166 1 92.88 47 ARG B O 1
ATOM 1696 N N . GLY B 1 48 ? 10.445 14 -3.982 1 93.69 48 GLY B N 1
ATOM 1697 C CA . GLY B 1 48 ? 9.516 13.992 -5.102 1 93.69 48 GLY B CA 1
ATOM 1698 C C . GLY B 1 48 ? 8.07 13.898 -4.672 1 93.69 48 GLY B C 1
ATOM 1699 O O . GLY B 1 48 ? 7.199 14.57 -5.234 1 93.69 48 GLY B O 1
ATOM 1700 N N . GLU B 1 49 ? 7.816 13.125 -3.689 1 94.62 49 GLU B N 1
ATOM 1701 C CA . GLU B 1 49 ? 6.457 12.984 -3.168 1 94.62 49 GLU B CA 1
ATOM 1702 C C . GLU B 1 49 ? 5.969 14.281 -2.531 1 94.62 49 GLU B C 1
ATOM 1704 O O . GLU B 1 49 ? 4.828 14.695 -2.752 1 94.62 49 GLU B O 1
ATOM 1709 N N . PHE B 1 50 ? 6.852 14.891 -1.731 1 96.56 50 PHE B N 1
ATOM 1710 C CA . PHE B 1 50 ? 6.52 16.188 -1.155 1 96.56 50 PHE B CA 1
ATOM 1711 C C . PHE B 1 50 ? 6.098 17.172 -2.24 1 96.56 50 PHE B C 1
ATOM 1713 O O . PHE B 1 50 ? 5.047 17.812 -2.135 1 96.56 50 PHE B O 1
ATOM 1720 N N . ALA B 1 51 ? 6.895 17.234 -3.283 1 95.69 51 ALA B N 1
ATOM 1721 C CA . ALA B 1 51 ? 6.637 18.172 -4.379 1 95.69 51 ALA B CA 1
ATOM 1722 C C . ALA B 1 51 ? 5.324 17.844 -5.082 1 95.69 51 ALA B C 1
ATOM 1724 O O . ALA B 1 51 ? 4.523 18.734 -5.367 1 95.69 51 ALA B O 1
ATOM 1725 N N . ASP B 1 52 ? 5.105 16.594 -5.34 1 96 52 ASP B N 1
ATOM 1726 C CA . ASP B 1 52 ? 3.906 16.156 -6.043 1 96 52 ASP B CA 1
ATOM 1727 C C . ASP B 1 52 ? 2.645 16.547 -5.277 1 96 52 ASP B C 1
ATOM 1729 O O . ASP B 1 52 ? 1.754 17.203 -5.824 1 96 52 ASP B O 1
ATOM 1733 N N . PHE B 1 53 ? 2.596 16.219 -4.059 1 97.88 53 PHE B N 1
ATOM 1734 C CA . PHE B 1 53 ? 1.41 16.516 -3.264 1 97.88 53 PHE B CA 1
ATOM 1735 C C . PHE B 1 53 ? 1.271 18.016 -3.049 1 97.88 53 PHE B C 1
ATOM 1737 O O . PHE B 1 53 ? 0.157 18.547 -3.039 1 97.88 53 PHE B O 1
ATOM 1744 N N . ASN B 1 54 ? 2.369 18.656 -2.84 1 97.75 54 ASN B N 1
ATOM 1745 C CA . ASN B 1 54 ? 2.33 20.094 -2.65 1 97.75 54 ASN B CA 1
ATOM 1746 C C . ASN B 1 54 ? 1.729 20.812 -3.859 1 97.75 54 ASN B C 1
ATOM 1748 O O . ASN B 1 54 ? 1.069 21.844 -3.717 1 97.75 54 ASN B O 1
ATOM 1752 N N . GLY B 1 55 ? 1.972 20.297 -5.039 1 96.94 55 GLY B N 1
ATOM 1753 C CA . GLY B 1 55 ? 1.394 20.828 -6.258 1 96.94 55 GLY B CA 1
ATOM 1754 C C . GLY B 1 55 ? -0.123 20.812 -6.262 1 96.94 55 GLY B C 1
ATOM 1755 O O . GLY B 1 55 ? -0.758 21.547 -7.016 1 96.94 55 GLY B O 1
ATOM 1756 N N . PHE B 1 56 ? -0.701 20.016 -5.422 1 97.31 56 PHE B N 1
ATOM 1757 C CA . PHE B 1 56 ? -2.15 19.875 -5.348 1 97.31 56 PHE B CA 1
ATOM 1758 C C . PHE B 1 56 ? -2.682 20.453 -4.043 1 97.31 56 PHE B C 1
ATOM 1760 O O . PHE B 1 56 ? -3.828 20.203 -3.664 1 97.31 56 PHE B O 1
ATOM 1767 N N . SER B 1 57 ? -1.901 21.203 -3.367 1 97.56 57 SER B N 1
ATOM 1768 C CA . SER B 1 57 ? -2.188 21.656 -2.01 1 97.56 57 SER B CA 1
ATOM 1769 C C . SER B 1 57 ? -3.514 22.406 -1.943 1 97.56 57 SER B C 1
ATOM 1771 O O . SER B 1 57 ? -4.254 22.281 -0.963 1 97.56 57 SER B O 1
ATOM 1773 N N . ARG B 1 58 ? -3.934 23.094 -2.967 1 96.81 58 ARG B N 1
ATOM 1774 C CA . ARG B 1 58 ? -5.125 23.938 -2.941 1 96.81 58 ARG B CA 1
ATOM 1775 C C . ARG B 1 58 ? -6.391 23.094 -3.094 1 96.81 58 ARG B C 1
ATOM 1777 O O . ARG B 1 58 ? -7.492 23.562 -2.797 1 96.81 58 ARG B O 1
ATOM 1784 N N . LEU B 1 59 ? -6.234 21.953 -3.545 1 96.75 59 LEU B N 1
ATOM 1785 C CA . LEU B 1 59 ? -7.402 21.125 -3.844 1 96.75 59 LEU B CA 1
ATOM 1786 C C . LEU B 1 59 ? -7.898 20.406 -2.592 1 96.75 59 LEU B C 1
ATOM 1788 O O . LEU B 1 59 ? -9.094 20.109 -2.473 1 96.75 59 LEU B O 1
ATOM 1792 N N . PHE B 1 60 ? -7.086 20.141 -1.621 1 96.81 60 PHE B N 1
ATOM 1793 C CA . PHE B 1 60 ? -7.484 19.406 -0.435 1 96.81 60 PHE B CA 1
ATOM 1794 C C . PHE B 1 60 ? -8.523 20.172 0.369 1 96.81 60 PHE B C 1
ATOM 1796 O O . PHE B 1 60 ? -9.594 19.641 0.679 1 96.81 60 PHE B O 1
ATOM 1803 N N . PRO B 1 61 ? -8.273 21.469 0.575 1 95.31 61 PRO B N 1
ATOM 1804 C CA . PRO B 1 61 ? -9.312 22.234 1.268 1 95.31 61 PRO B CA 1
ATOM 1805 C C . PRO B 1 61 ? -10.609 22.328 0.463 1 95.31 61 PRO B C 1
ATOM 1807 O O . PRO B 1 61 ? -11.695 22.344 1.04 1 95.31 61 PRO B O 1
ATOM 1810 N N . LYS B 1 62 ? -10.5 22.359 -0.813 1 94 62 LYS B N 1
ATOM 1811 C CA . LYS B 1 62 ? -11.68 22.438 -1.665 1 94 62 LYS B CA 1
ATOM 1812 C C . LYS B 1 62 ? -12.531 21.172 -1.532 1 94 62 LYS B C 1
ATOM 1814 O O . LYS B 1 62 ? -13.75 21.219 -1.736 1 94 62 LYS B O 1
ATOM 1819 N N . MET B 1 63 ? -11.898 20.156 -1.13 1 93.31 63 MET B N 1
ATOM 1820 C CA . MET B 1 63 ? -12.609 18.891 -0.931 1 93.31 63 MET B CA 1
ATOM 1821 C C . MET B 1 63 ? -12.906 18.672 0.547 1 93.31 63 MET B C 1
ATOM 1823 O O . MET B 1 63 ? -13.141 17.531 0.97 1 93.31 63 MET B O 1
ATOM 1827 N N . ASN B 1 64 ? -12.719 19.641 1.277 1 94.38 64 ASN B N 1
ATOM 1828 C CA . ASN B 1 64 ? -12.953 19.594 2.717 1 94.38 64 ASN B CA 1
ATOM 1829 C C . ASN B 1 64 ? -12.039 18.578 3.4 1 94.38 64 ASN B C 1
ATOM 1831 O O . ASN B 1 64 ? -12.492 17.781 4.215 1 94.38 64 ASN B O 1
ATOM 1835 N N . CYS B 1 65 ? -10.852 18.625 3.004 1 97.25 65 CYS B N 1
ATOM 1836 C CA . CYS B 1 65 ? -9.852 17.703 3.551 1 97.25 65 CYS B CA 1
ATOM 1837 C C . CYS B 1 65 ? -8.617 18.469 4.023 1 97.25 65 CYS B C 1
ATOM 1839 O O . CYS B 1 65 ? -8.102 19.328 3.305 1 97.25 65 CYS B O 1
ATOM 1841 N N . SER B 1 66 ? -8.211 18.172 5.238 1 98.12 66 SER B N 1
ATOM 1842 C CA . SER B 1 66 ? -6.895 18.594 5.707 1 98.12 66 SER B CA 1
ATOM 1843 C C . SER B 1 66 ? -5.82 17.578 5.344 1 98.12 66 SER B C 1
ATOM 1845 O O . SER B 1 66 ? -6.059 16.375 5.387 1 98.12 66 SER B O 1
ATOM 1847 N N . PHE B 1 67 ? -4.734 18.094 4.977 1 98.56 67 PHE B N 1
ATOM 1848 C CA . PHE B 1 67 ? -3.613 17.234 4.621 1 98.56 67 PHE B CA 1
ATOM 1849 C C . PHE B 1 67 ? -2.41 17.516 5.516 1 98.56 67 PHE B C 1
ATOM 1851 O O . PHE B 1 67 ? -2.115 18.672 5.82 1 98.56 67 PHE B O 1
ATOM 1858 N N . ALA B 1 68 ? -1.61 16.438 5.902 1 98.62 68 ALA B N 1
ATOM 1859 C CA . ALA B 1 68 ? -0.343 16.625 6.602 1 98.62 68 ALA B CA 1
ATOM 1860 C C . ALA B 1 68 ? 0.627 15.492 6.297 1 98.62 68 ALA B C 1
ATOM 1862 O O . ALA B 1 68 ? 0.227 14.328 6.234 1 98.62 68 ALA B O 1
ATOM 1863 N N . PHE B 1 69 ? 1.846 15.883 6.098 1 98.25 69 PHE B N 1
ATOM 1864 C CA . PHE B 1 69 ? 2.93 14.906 6.137 1 98.25 69 PHE B CA 1
ATOM 1865 C C . PHE B 1 69 ? 3.375 14.656 7.574 1 98.25 69 PHE B C 1
ATOM 1867 O O . PHE B 1 69 ? 3.373 15.57 8.398 1 98.25 69 PHE B O 1
ATOM 1874 N N . ILE B 1 70 ? 3.785 13.469 7.828 1 97.81 70 ILE B N 1
ATOM 1875 C CA . ILE B 1 70 ? 4.406 13.133 9.102 1 97.81 70 ILE B CA 1
ATOM 1876 C C . ILE B 1 70 ? 5.746 12.445 8.859 1 97.81 70 ILE B C 1
ATOM 1878 O O . ILE B 1 70 ? 5.824 11.461 8.117 1 97.81 70 ILE B O 1
ATOM 1882 N N . VAL B 1 71 ? 6.766 13 9.438 1 95.38 71 VAL B N 1
ATOM 1883 C CA . VAL B 1 71 ? 8.109 12.445 9.281 1 95.38 71 VAL B CA 1
ATOM 1884 C C . VAL B 1 71 ? 8.789 12.336 10.641 1 95.38 71 VAL B C 1
ATOM 1886 O O . VAL B 1 71 ? 8.367 12.977 11.609 1 95.38 71 VAL B O 1
ATOM 1889 N N . ASN B 1 72 ? 9.703 11.43 10.57 1 88.69 72 ASN B N 1
ATOM 1890 C CA . ASN B 1 72 ? 10.617 11.445 11.703 1 88.69 72 ASN B CA 1
ATOM 1891 C C . ASN B 1 72 ? 11.883 12.234 11.398 1 88.69 72 ASN B C 1
ATOM 1893 O O . ASN B 1 72 ? 12.094 12.664 10.258 1 88.69 72 ASN B O 1
ATOM 1897 N N . GLY B 1 73 ? 12.578 12.641 12.352 1 80.62 73 GLY B N 1
ATOM 1898 C CA . GLY B 1 73 ? 13.805 13.391 12.125 1 80.62 73 GLY B CA 1
ATOM 1899 C C . GLY B 1 73 ? 13.773 14.781 12.719 1 80.62 73 GLY B C 1
ATOM 1900 O O . GLY B 1 73 ? 12.906 15.094 13.547 1 80.62 73 GLY B O 1
ATOM 1901 N N . GLY B 1 74 ? 14.711 15.609 12.164 1 86.25 74 GLY B N 1
ATOM 1902 C CA . GLY B 1 74 ? 14.891 16.906 12.781 1 86.25 74 GLY B CA 1
ATOM 1903 C C . GLY B 1 74 ? 14.016 17.984 12.172 1 86.25 74 GLY B C 1
ATOM 1904 O O . GLY B 1 74 ? 13.844 18.031 10.953 1 86.25 74 GLY B O 1
ATOM 1905 N N . ALA B 1 75 ? 13.438 18.859 13.008 1 94.62 75 ALA B N 1
ATOM 1906 C CA . ALA B 1 75 ? 12.578 19.953 12.586 1 94.62 75 ALA B CA 1
ATOM 1907 C C . ALA B 1 75 ? 13.344 20.953 11.719 1 94.62 75 ALA B C 1
ATOM 1909 O O . ALA B 1 75 ? 12.828 21.422 10.695 1 94.62 75 ALA B O 1
ATOM 1910 N N . ALA B 1 76 ? 14.562 21.172 12.039 1 95.69 76 ALA B N 1
ATOM 1911 C CA . ALA B 1 76 ? 15.336 22.219 11.375 1 95.69 76 ALA B CA 1
ATOM 1912 C C . ALA B 1 76 ? 15.57 21.875 9.906 1 95.69 76 ALA B C 1
ATOM 1914 O O . ALA B 1 76 ? 15.406 22.719 9.031 1 95.69 76 ALA B O 1
ATOM 1915 N N . GLN B 1 77 ? 15.961 20.719 9.633 1 93.62 77 GLN B N 1
ATOM 1916 C CA . GLN B 1 77 ? 16.219 20.281 8.266 1 93.62 77 GLN B CA 1
ATOM 1917 C C . GLN B 1 77 ? 14.945 20.297 7.43 1 93.62 77 GLN B C 1
ATOM 1919 O O . GLN B 1 77 ? 14.961 20.703 6.266 1 93.62 77 GLN B O 1
ATOM 1924 N N . HIS B 1 78 ? 13.891 19.922 8.016 1 95.94 78 HIS B N 1
ATOM 1925 C CA . HIS B 1 78 ? 12.625 19.906 7.289 1 95.94 78 HIS B CA 1
ATOM 1926 C C . HIS B 1 78 ? 12.094 21.328 7.086 1 95.94 78 HIS B C 1
ATOM 1928 O O . HIS B 1 78 ? 11.461 21.609 6.066 1 95.94 78 HIS B O 1
ATOM 1934 N N . ALA B 1 79 ? 12.359 22.188 8.062 1 97.56 79 ALA B N 1
ATOM 1935 C CA . ALA B 1 79 ? 11.969 23.578 7.902 1 97.56 79 ALA B CA 1
ATOM 1936 C C . ALA B 1 79 ? 12.727 24.234 6.754 1 97.56 79 ALA B C 1
ATOM 1938 O O . ALA B 1 79 ? 12.148 24.984 5.965 1 97.56 79 ALA B O 1
ATOM 1939 N N . LYS B 1 80 ? 14.016 23.953 6.676 1 96.81 80 LYS B N 1
ATOM 1940 C CA . LYS B 1 80 ? 14.82 24.469 5.574 1 96.81 80 LYS B CA 1
ATOM 1941 C C . LYS B 1 80 ? 14.289 24 4.227 1 96.81 80 LYS B C 1
ATOM 1943 O O . LYS B 1 80 ? 14.125 24.797 3.301 1 96.81 80 LYS B O 1
ATOM 1948 N N . PHE B 1 81 ? 14.047 22.719 4.184 1 96.19 81 PHE B N 1
ATOM 1949 C CA . PHE B 1 81 ? 13.484 22.141 2.971 1 96.19 81 PHE B CA 1
ATOM 1950 C C . PHE B 1 81 ? 12.164 22.812 2.617 1 96.19 81 PHE B C 1
ATOM 1952 O O . PHE B 1 81 ? 11.945 23.188 1.466 1 96.19 81 PHE B O 1
ATOM 1959 N N . ALA B 1 82 ? 11.281 22.938 3.576 1 97.5 82 ALA B N 1
ATOM 1960 C CA . ALA B 1 82 ? 9.953 23.5 3.359 1 97.5 82 ALA B CA 1
ATOM 1961 C C . ALA B 1 82 ? 10.039 24.922 2.824 1 97.5 82 ALA B C 1
ATOM 1963 O O . ALA B 1 82 ? 9.258 25.312 1.956 1 97.5 82 ALA B O 1
ATOM 1964 N N . ARG B 1 83 ? 10.922 25.719 3.357 1 96.88 83 ARG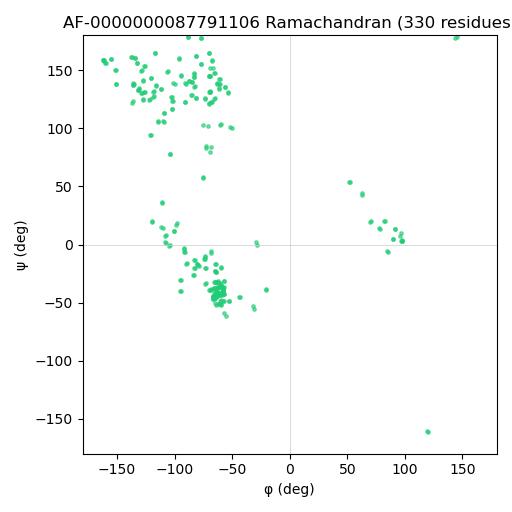 B N 1
ATOM 1965 C CA . ARG B 1 83 ? 11.109 27.094 2.898 1 96.88 83 ARG B CA 1
ATOM 1966 C C . ARG B 1 83 ? 11.648 27.125 1.475 1 96.88 83 ARG B C 1
ATOM 1968 O O . ARG B 1 83 ? 11.125 27.844 0.622 1 96.88 83 ARG B O 1
ATOM 1975 N N . GLU B 1 84 ? 12.633 26.312 1.241 1 95.75 84 GLU B N 1
ATOM 1976 C CA . GLU B 1 84 ? 13.289 26.266 -0.061 1 95.75 84 GLU B CA 1
ATOM 1977 C C . GLU B 1 84 ? 12.312 25.828 -1.156 1 95.75 84 GLU B C 1
ATOM 1979 O O . GLU B 1 84 ? 12.383 26.328 -2.283 1 95.75 84 GLU B O 1
ATOM 1984 N N . PHE B 1 85 ? 11.406 25 -0.78 1 95.19 85 PHE B N 1
ATOM 1985 C CA . PHE B 1 85 ? 10.516 24.453 -1.791 1 95.19 85 PHE B CA 1
ATOM 1986 C C . PHE B 1 85 ? 9.117 25.047 -1.677 1 95.19 85 PHE B C 1
ATOM 1988 O O . PHE B 1 85 ? 8.188 24.594 -2.336 1 95.19 85 PHE B O 1
ATOM 1995 N N . ARG B 1 86 ? 9.008 26.031 -0.838 1 95.88 86 ARG B N 1
ATOM 1996 C CA . ARG B 1 86 ? 7.762 26.781 -0.659 1 95.88 86 ARG B CA 1
ATOM 1997 C C . ARG B 1 86 ? 6.598 25.828 -0.403 1 95.88 86 ARG B C 1
ATOM 1999 O O . ARG B 1 86 ? 5.562 25.922 -1.066 1 95.88 86 ARG B O 1
ATOM 2006 N N . MET B 1 87 ? 6.754 25 0.558 1 97.12 87 MET B N 1
ATOM 2007 C CA . MET B 1 87 ? 5.73 24.016 0.897 1 97.12 87 MET B CA 1
ATOM 2008 C C . MET B 1 87 ? 4.496 24.703 1.489 1 97.12 87 MET B C 1
ATOM 2010 O O . MET B 1 87 ? 4.613 25.531 2.389 1 97.12 87 MET B O 1
ATOM 2014 N N . SER B 1 88 ? 3.348 24.328 0.949 1 97.5 88 SER B N 1
ATOM 2015 C CA . SER B 1 88 ? 2.07 24.781 1.492 1 97.5 88 SER B CA 1
ATOM 2016 C C . SER B 1 88 ? 1.494 23.766 2.471 1 97.5 88 SER B C 1
ATOM 2018 O O . SER B 1 88 ? 0.794 24.141 3.416 1 97.5 88 SER B O 1
ATOM 2020 N N . LEU B 1 89 ? 1.757 22.516 2.279 1 98.12 89 LEU B N 1
ATOM 2021 C CA . LEU B 1 89 ? 1.288 21.438 3.148 1 98.12 89 LEU B CA 1
ATOM 2022 C C . LEU B 1 89 ? 2.201 21.281 4.359 1 98.12 89 LEU B C 1
ATOM 2024 O O . LEU B 1 89 ? 3.426 21.344 4.23 1 98.12 89 LEU B O 1
ATOM 2028 N N . PRO B 1 90 ? 1.669 21.125 5.512 1 98.19 90 PRO B N 1
ATOM 2029 C CA . PRO B 1 90 ? 2.514 21.016 6.703 1 98.19 90 PRO B CA 1
ATOM 2030 C C . PRO B 1 90 ? 3.301 19.703 6.754 1 98.19 90 PRO B C 1
ATOM 2032 O O . PRO B 1 90 ? 2.801 18.672 6.324 1 98.19 90 PRO B O 1
ATOM 2035 N N . ILE B 1 91 ? 4.465 19.844 7.27 1 98.25 91 ILE B N 1
ATOM 2036 C CA . ILE B 1 91 ? 5.297 18.688 7.613 1 98.25 91 ILE B CA 1
ATOM 2037 C C . ILE B 1 91 ? 5.391 18.562 9.133 1 98.25 91 ILE B C 1
ATOM 2039 O O . ILE B 1 91 ? 6.094 19.328 9.789 1 98.25 91 ILE B O 1
ATOM 2043 N N . LEU B 1 92 ? 4.699 17.594 9.641 1 98.56 92 LEU B N 1
ATOM 2044 C CA . LEU B 1 92 ? 4.676 17.344 11.086 1 98.56 92 LEU B CA 1
ATOM 2045 C C . LEU B 1 92 ? 5.863 16.484 11.508 1 98.56 92 LEU B C 1
ATOM 2047 O O . LEU B 1 92 ? 6.219 15.531 10.812 1 98.56 92 LEU B O 1
ATOM 2051 N N . ILE B 1 93 ? 6.406 16.844 12.641 1 97.25 93 ILE B N 1
ATOM 2052 C CA . ILE B 1 93 ? 7.582 16.141 13.148 1 97.25 93 ILE B CA 1
ATOM 2053 C C . ILE B 1 93 ? 7.172 15.172 14.25 1 97.25 93 ILE B C 1
ATOM 2055 O O . ILE B 1 93 ? 6.586 15.578 15.258 1 97.25 93 ILE B O 1
ATOM 2059 N N . ASP B 1 94 ? 7.414 13.906 13.938 1 96 94 ASP B N 1
ATOM 2060 C CA . ASP B 1 94 ? 7.262 12.82 14.906 1 96 94 ASP B CA 1
ATOM 2061 C C . ASP B 1 94 ? 8.625 12.352 15.414 1 96 94 ASP B C 1
ATOM 2063 O O . ASP B 1 94 ? 9.094 11.281 15.031 1 96 94 ASP B O 1
ATOM 2067 N N . PRO B 1 95 ? 9.195 13.078 16.297 1 89.94 95 PRO B N 1
ATOM 2068 C CA . PRO B 1 95 ? 10.625 12.922 16.594 1 89.94 95 PRO B CA 1
ATOM 2069 C C . PRO B 1 95 ? 10.984 11.5 17.031 1 89.94 95 PRO B C 1
ATOM 2071 O O . PRO B 1 95 ? 12.039 10.984 16.656 1 89.94 95 PRO B O 1
ATOM 2074 N N . ASP B 1 96 ? 10.156 10.852 17.766 1 86.88 96 ASP B N 1
ATOM 2075 C CA . ASP B 1 96 ? 10.516 9.539 18.281 1 86.88 96 ASP B CA 1
ATOM 2076 C C . ASP B 1 96 ? 9.734 8.438 17.562 1 86.88 96 ASP B C 1
ATOM 2078 O O . ASP B 1 96 ? 9.805 7.27 17.953 1 86.88 96 ASP B O 1
ATOM 2082 N N . GLY B 1 97 ? 8.93 8.828 16.641 1 89.94 97 GLY B N 1
ATOM 2083 C CA . GLY B 1 97 ? 8.172 7.852 15.883 1 89.94 97 GLY B CA 1
ATOM 2084 C C . GLY B 1 97 ? 6.969 7.312 16.625 1 89.94 97 GLY B C 1
ATOM 2085 O O . GLY B 1 97 ? 6.406 6.281 16.25 1 89.94 97 GLY B O 1
ATOM 2086 N N . SER B 1 98 ? 6.605 7.969 17.719 1 91.94 98 SER B N 1
ATOM 2087 C CA . SER B 1 98 ? 5.535 7.469 18.578 1 91.94 98 SER B CA 1
ATOM 2088 C C . SER B 1 98 ? 4.203 7.438 17.844 1 91.94 98 SER B C 1
ATOM 2090 O O . SER B 1 98 ? 3.42 6.5 18 1 91.94 98 SER B O 1
ATOM 2092 N N . VAL B 1 99 ? 3.889 8.469 17.062 1 95.06 99 VAL B N 1
ATOM 2093 C CA . VAL B 1 99 ? 2.648 8.492 16.297 1 95.06 99 VAL B CA 1
ATOM 2094 C C . VAL B 1 99 ? 2.684 7.406 15.227 1 95.06 99 VAL B C 1
ATOM 2096 O O . VAL B 1 99 ? 1.715 6.664 15.055 1 95.06 99 VAL B O 1
ATOM 2099 N N . ALA B 1 100 ? 3.818 7.293 14.516 1 92.5 100 ALA B N 1
ATOM 2100 C CA . ALA B 1 100 ? 3.973 6.246 13.508 1 92.5 100 ALA B CA 1
ATOM 2101 C C . ALA B 1 100 ? 3.777 4.863 14.125 1 92.5 100 ALA B C 1
ATOM 2103 O O . ALA B 1 100 ? 3.164 3.986 13.508 1 92.5 100 ALA B O 1
ATOM 2104 N N . GLU B 1 101 ? 4.305 4.719 15.289 1 88.94 101 GLU B N 1
ATOM 2105 C CA . GLU B 1 101 ? 4.145 3.447 15.992 1 88.94 101 GLU B CA 1
ATOM 2106 C C . GLU B 1 101 ? 2.676 3.176 16.312 1 88.94 101 GLU B C 1
ATOM 2108 O O . GLU B 1 101 ? 2.193 2.057 16.125 1 88.94 101 GLU B O 1
ATOM 2113 N N . LYS B 1 102 ? 1.995 4.18 16.75 1 90 102 LYS B N 1
ATOM 2114 C CA . LYS B 1 102 ? 0.574 4.066 17.062 1 90 102 LYS B CA 1
ATOM 2115 C C . LYS B 1 102 ? -0.234 3.67 15.836 1 90 102 LYS B C 1
ATOM 2117 O O . LYS B 1 102 ? -1.237 2.963 15.945 1 90 102 LYS B O 1
ATOM 2122 N N . TYR B 1 103 ? 0.227 4.121 14.773 1 92.25 103 TYR B N 1
ATOM 2123 C CA . TYR B 1 103 ? -0.484 3.85 13.523 1 92.25 103 TYR B CA 1
ATOM 2124 C C . TYR B 1 103 ? 0.04 2.58 12.867 1 92.25 103 TYR B C 1
ATOM 2126 O O . TYR B 1 103 ? -0.414 2.205 11.781 1 92.25 103 TYR B O 1
ATOM 2134 N N . GLY B 1 104 ? 1.029 2.006 13.438 1 86.12 104 GLY B N 1
ATOM 2135 C CA . GLY B 1 104 ? 1.51 0.71 12.984 1 86.12 104 GLY B CA 1
ATOM 2136 C C . GLY B 1 104 ? 2.445 0.802 11.797 1 86.12 104 GLY B C 1
ATOM 2137 O O . GLY B 1 104 ? 2.59 -0.16 11.039 1 86.12 104 GLY B O 1
ATOM 2138 N N . VAL B 1 105 ? 3.051 1.94 11.539 1 88.62 105 VAL B N 1
ATOM 2139 C CA . VAL B 1 105 ? 3.855 2.102 10.336 1 88.62 105 VAL B CA 1
ATOM 2140 C C . VAL B 1 105 ? 5.297 2.428 10.719 1 88.62 105 VAL B C 1
ATOM 2142 O O . VAL B 1 105 ? 6.055 2.963 9.898 1 88.62 105 VAL B O 1
ATOM 2145 N N . TYR B 1 106 ? 5.602 2.096 11.906 1 83.19 106 TYR B N 1
ATOM 2146 C CA . TYR B 1 106 ? 6.973 2.299 12.359 1 83.19 106 TYR B CA 1
ATOM 2147 C C . TYR B 1 106 ? 7.754 0.991 12.328 1 83.19 106 TYR B C 1
ATOM 2149 O O . TYR B 1 106 ? 7.242 -0.058 12.727 1 83.19 106 TYR B O 1
ATOM 2157 N N . GLY B 1 107 ? 9 1.038 11.891 1 69.5 107 GLY B N 1
ATOM 2158 C CA . GLY B 1 107 ? 9.914 -0.083 12.016 1 69.5 107 GLY B CA 1
ATOM 2159 C C . GLY B 1 107 ? 9.992 -0.931 10.758 1 69.5 107 GLY B C 1
ATOM 2160 O O . GLY B 1 107 ? 10.32 -2.117 10.828 1 69.5 107 GLY B O 1
ATOM 2161 N N . VAL B 1 108 ? 9.461 -0.566 9.648 1 59.38 108 VAL B N 1
ATOM 2162 C CA . VAL B 1 108 ? 9.633 -1.372 8.445 1 59.38 108 VAL B CA 1
ATOM 2163 C C . VAL B 1 108 ? 11.062 -1.228 7.922 1 59.38 108 VAL B C 1
ATOM 2165 O O . VAL B 1 108 ? 11.609 -0.123 7.891 1 59.38 108 VAL B O 1
ATOM 2168 N N . ASN B 1 109 ? 11.984 -2.07 8.516 1 51.88 109 ASN B N 1
ATOM 2169 C CA . ASN B 1 109 ? 13.438 -2.004 8.352 1 51.88 109 ASN B CA 1
ATOM 2170 C C . ASN B 1 109 ? 13.828 -1.976 6.879 1 51.88 109 ASN B C 1
ATOM 2172 O O . ASN B 1 109 ? 13.242 -2.686 6.059 1 51.88 109 ASN B O 1
ATOM 2176 N N . HIS B 1 110 ? 14.164 -0.92 6.211 1 50.25 110 HIS B N 1
ATOM 2177 C CA . HIS B 1 110 ? 15 -1.062 5.023 1 50.25 110 HIS B CA 1
ATOM 2178 C C . HIS B 1 110 ? 16.453 -1.336 5.402 1 50.25 110 HIS B C 1
ATOM 2180 O O . HIS B 1 110 ? 16.969 -0.754 6.359 1 50.25 110 HIS B O 1
ATOM 2186 N N . ASN B 1 111 ? 16.766 -2.643 5.242 1 45.03 111 ASN B N 1
ATOM 2187 C CA . ASN B 1 111 ? 18.141 -3.057 5.445 1 45.03 111 ASN B CA 1
ATOM 2188 C C . ASN B 1 111 ? 19.125 -1.959 5.043 1 45.03 111 ASN B C 1
ATOM 2190 O O . ASN B 1 111 ? 20.297 -1.989 5.434 1 45.03 111 ASN B O 1
ATOM 2194 N N . ASP B 1 112 ? 18.906 -1.484 3.764 1 42.34 112 ASP B N 1
ATOM 2195 C CA . ASP B 1 112 ? 20.094 -0.874 3.174 1 42.34 112 ASP B CA 1
ATOM 2196 C C . ASP B 1 112 ? 20.641 0.243 4.062 1 42.34 112 ASP B C 1
ATOM 2198 O O . ASP B 1 112 ? 21.734 0.773 3.811 1 42.34 112 ASP B O 1
ATOM 2202 N N . MET B 1 113 ? 19.812 1.239 4.262 1 41.5 113 MET B N 1
ATOM 2203 C CA . MET B 1 113 ? 20.609 2.406 4.641 1 41.5 113 MET B CA 1
ATOM 2204 C C . MET B 1 113 ? 21.156 2.252 6.059 1 41.5 113 MET B C 1
ATOM 2206 O O . MET B 1 113 ? 20.391 2.143 7.016 1 41.5 113 MET B O 1
ATOM 2210 N N . LYS B 1 114 ? 22.219 1.56 6.121 1 40.19 114 LYS B N 1
ATOM 2211 C CA . LYS B 1 114 ? 23.156 1.679 7.242 1 40.19 114 LYS B CA 1
ATOM 2212 C C . LYS B 1 114 ? 23.125 3.084 7.836 1 40.19 114 LYS B C 1
ATOM 2214 O O . LYS B 1 114 ? 24.094 3.52 8.469 1 40.19 114 LYS B O 1
ATOM 2219 N N . ARG B 1 115 ? 22.266 3.982 7.328 1 39.81 115 ARG B N 1
ATOM 2220 C CA . ARG B 1 115 ? 22.594 5.215 8.039 1 39.81 115 ARG B CA 1
ATOM 2221 C C . ARG B 1 115 ? 22.406 5.051 9.539 1 39.81 115 ARG B C 1
ATOM 2223 O O . ARG B 1 115 ? 21.344 4.609 9.992 1 39.81 115 ARG B O 1
ATOM 2230 N N . ASP B 1 116 ? 23.391 4.922 10.195 1 42.59 116 ASP B N 1
ATOM 2231 C CA . ASP B 1 116 ? 23.625 4.969 11.633 1 42.59 116 ASP B CA 1
ATOM 2232 C C . ASP B 1 116 ? 22.5 5.707 12.352 1 42.59 116 ASP B C 1
ATOM 2234 O O . ASP B 1 116 ? 22.297 5.539 13.555 1 42.59 116 ASP B O 1
ATOM 2238 N N . ASP B 1 117 ? 21.906 6.84 11.781 1 46.53 117 ASP B N 1
ATOM 2239 C CA . ASP B 1 117 ? 21.219 7.789 12.648 1 46.53 117 ASP B CA 1
ATOM 2240 C C . ASP B 1 117 ? 19.75 7.426 12.789 1 46.53 117 ASP B C 1
ATOM 2242 O O . ASP B 1 117 ? 19.031 8.016 13.602 1 46.53 117 ASP B O 1
ATOM 2246 N N . TYR B 1 118 ? 19.219 6.66 12.016 1 48.5 118 TYR B N 1
ATOM 2247 C CA . TYR B 1 118 ? 17.812 6.395 12.312 1 48.5 118 TYR B CA 1
ATOM 2248 C C . TYR B 1 118 ? 17.578 4.91 12.57 1 48.5 118 TYR B C 1
ATOM 2250 O O . TYR B 1 118 ? 18 4.066 11.773 1 48.5 118 TYR B O 1
ATOM 2258 N N . LYS B 1 119 ? 17.594 4.48 13.734 1 52.56 119 LYS B N 1
ATOM 2259 C CA . LYS B 1 119 ? 17.359 3.094 14.133 1 52.56 119 LYS B CA 1
ATOM 2260 C C . LYS B 1 119 ? 16.172 2.496 13.359 1 52.56 119 LYS B C 1
ATOM 2262 O O . LYS B 1 119 ? 16.234 1.344 12.922 1 52.56 119 LYS B O 1
ATOM 2267 N N . ASN B 1 120 ? 15.023 3.428 13.312 1 64 120 ASN B N 1
ATOM 2268 C CA . ASN B 1 120 ? 13.812 2.902 12.695 1 64 120 ASN B CA 1
ATOM 2269 C C . ASN B 1 120 ? 13.172 3.92 11.758 1 64 120 ASN B C 1
ATOM 2271 O O . ASN B 1 120 ? 13.375 5.125 11.906 1 64 120 ASN B O 1
ATOM 2275 N N . TYR B 1 121 ? 12.727 3.426 10.688 1 76.19 121 TYR B N 1
ATOM 2276 C CA . TYR B 1 121 ? 12.117 4.301 9.695 1 76.19 121 TYR B CA 1
A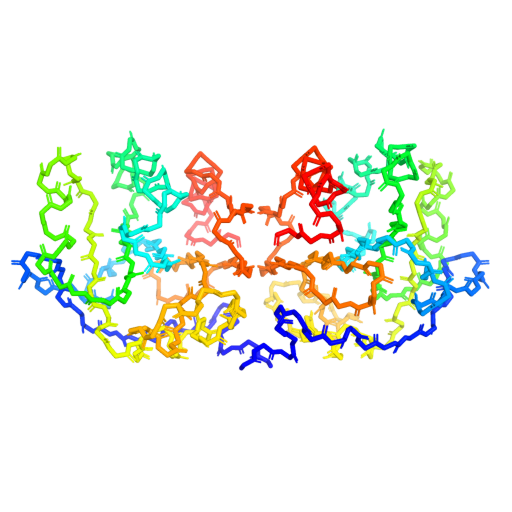TOM 2277 C C . TYR B 1 121 ? 10.602 4.117 9.672 1 76.19 121 TYR B C 1
ATOM 2279 O O . TYR B 1 121 ? 10.086 3.068 10.07 1 76.19 121 TYR B O 1
ATOM 2287 N N . ILE B 1 122 ? 10.039 5.195 9.359 1 87.06 122 ILE B N 1
ATOM 2288 C CA . ILE B 1 122 ? 8.602 5.152 9.086 1 87.06 122 ILE B CA 1
ATOM 2289 C C . ILE B 1 122 ? 8.359 4.488 7.734 1 87.06 122 ILE B C 1
ATOM 2291 O O . ILE B 1 122 ? 9.008 4.824 6.742 1 87.06 122 ILE B O 1
ATOM 2295 N N . ALA B 1 123 ? 7.531 3.479 7.75 1 88.44 123 ALA B N 1
ATOM 2296 C CA . ALA B 1 123 ? 7.055 2.93 6.484 1 88.44 123 ALA B CA 1
ATOM 2297 C C . ALA B 1 123 ? 6.184 3.938 5.738 1 88.44 123 ALA B C 1
ATOM 2299 O O . ALA B 1 123 ? 5.219 4.461 6.293 1 88.44 123 ALA B O 1
ATOM 2300 N N . PRO B 1 124 ? 6.535 4.219 4.516 1 93.06 124 PRO B N 1
ATOM 2301 C CA . PRO B 1 124 ? 5.648 5.117 3.77 1 93.06 124 PRO B CA 1
ATOM 2302 C C . PRO B 1 124 ? 4.199 4.637 3.758 1 93.06 124 PRO B C 1
ATOM 2304 O O . PRO B 1 124 ? 3.934 3.467 3.48 1 93.06 124 PRO B O 1
ATOM 2307 N N . SER B 1 125 ? 3.262 5.523 4.078 1 94.75 125 SER B N 1
ATOM 2308 C CA . SER B 1 125 ? 1.859 5.133 4.18 1 94.75 125 SER B CA 1
ATOM 2309 C C . SER B 1 125 ? 0.938 6.34 4.062 1 94.75 125 SER B C 1
ATOM 2311 O O . SER B 1 125 ? 1.349 7.469 4.336 1 94.75 125 SER B O 1
ATOM 2313 N N . VAL B 1 126 ? -0.255 6.066 3.67 1 96.62 126 VAL B N 1
ATOM 2314 C CA . VAL B 1 126 ? -1.312 7.07 3.607 1 96.62 126 VAL B CA 1
ATOM 2315 C C . VAL B 1 126 ? -2.531 6.586 4.391 1 96.62 126 VAL B C 1
ATOM 2317 O O . VAL B 1 126 ? -2.971 5.445 4.227 1 96.62 126 VAL B O 1
ATOM 2320 N N . TYR B 1 127 ? -3.031 7.438 5.227 1 96.12 127 TYR B N 1
ATOM 2321 C CA . TYR B 1 127 ? -4.289 7.203 5.93 1 96.12 127 TYR B CA 1
ATOM 2322 C C . TYR B 1 127 ? -5.32 8.266 5.566 1 96.12 127 TYR B C 1
ATOM 2324 O O . TYR B 1 127 ? -5.051 9.461 5.676 1 96.12 127 TYR B O 1
ATOM 2332 N N . LEU B 1 128 ? -6.43 7.871 5.164 1 96.12 128 LEU B N 1
ATOM 2333 C CA . LEU B 1 128 ? -7.586 8.742 5 1 96.12 128 LEU B CA 1
ATOM 2334 C C . LEU B 1 128 ? -8.555 8.578 6.164 1 96.12 128 LEU B C 1
ATOM 2336 O O . LEU B 1 128 ? -9 7.469 6.465 1 96.12 128 LEU B O 1
ATOM 2340 N N . ILE B 1 129 ? -8.82 9.641 6.777 1 96.19 129 ILE B N 1
ATOM 2341 C CA . ILE B 1 129 ? -9.703 9.68 7.934 1 96.19 129 ILE B CA 1
ATOM 2342 C C . ILE B 1 129 ? -10.938 10.516 7.609 1 96.19 129 ILE B C 1
ATOM 2344 O O . ILE B 1 129 ? -10.82 11.609 7.047 1 96.19 129 ILE B O 1
ATOM 2348 N N . ASP B 1 130 ? -12.102 10.047 8.008 1 94.44 130 ASP B N 1
ATOM 2349 C CA . ASP B 1 130 ? -13.32 10.773 7.648 1 94.44 130 ASP B CA 1
ATOM 2350 C C . ASP B 1 130 ? -13.648 11.836 8.695 1 94.44 130 ASP B C 1
ATOM 2352 O O . ASP B 1 130 ? -12.906 12.023 9.656 1 94.44 130 ASP B O 1
ATOM 2356 N N . GLY B 1 131 ? -14.703 12.57 8.453 1 94.5 131 GLY B N 1
ATOM 2357 C CA . GLY B 1 131 ? -15.07 13.688 9.305 1 94.5 131 GLY B CA 1
ATOM 2358 C C . GLY B 1 131 ? -15.445 13.273 10.711 1 94.5 131 GLY B C 1
ATOM 2359 O O . GLY B 1 131 ? -15.492 14.102 11.617 1 94.5 131 GLY B O 1
ATOM 2360 N N . SER B 1 132 ? -15.719 12.016 10.906 1 94.38 132 SER B N 1
ATOM 2361 C CA . SER B 1 132 ? -16.047 11.492 12.227 1 94.38 132 SER B CA 1
ATOM 2362 C C . SER B 1 132 ? -14.797 11.008 12.961 1 94.38 132 SER B C 1
ATOM 2364 O O . SER B 1 132 ? -14.859 10.641 14.133 1 94.38 132 SER B O 1
ATOM 2366 N N . GLY B 1 133 ? -13.703 11.023 12.219 1 95.56 133 GLY B N 1
ATOM 2367 C CA . GLY B 1 133 ? -12.445 10.602 12.805 1 95.56 133 GLY B CA 1
ATOM 2368 C C . GLY B 1 133 ? -12.164 9.125 12.625 1 95.56 133 GLY B C 1
ATOM 2369 O O . GLY B 1 133 ? -11.297 8.562 13.297 1 95.56 133 GLY B O 1
ATOM 2370 N N . GLU B 1 134 ? -12.914 8.516 11.781 1 93.31 134 GLU B N 1
ATOM 2371 C CA . GLU B 1 134 ? -12.719 7.094 11.516 1 93.31 134 GLU B CA 1
ATOM 2372 C C . GLU B 1 134 ? -11.812 6.871 10.305 1 93.31 134 GLU B C 1
ATOM 2374 O O . GLU B 1 134 ? -11.883 7.621 9.328 1 93.31 134 GLU B O 1
ATOM 2379 N N . VAL B 1 135 ? -11.031 5.797 10.406 1 92.56 135 VAL B N 1
ATOM 2380 C CA . VAL B 1 135 ? -10.195 5.43 9.266 1 92.56 135 VAL B CA 1
ATOM 2381 C C . VAL B 1 135 ? -11.078 4.953 8.109 1 92.56 135 VAL B C 1
ATOM 2383 O O . VAL B 1 135 ? -11.891 4.039 8.281 1 92.56 135 VAL B O 1
ATOM 2386 N N . ASN B 1 136 ? -10.898 5.641 7.016 1 90.62 136 ASN B N 1
ATOM 2387 C CA . ASN B 1 136 ? -11.656 5.305 5.812 1 90.62 136 ASN B CA 1
ATOM 2388 C C . ASN B 1 136 ? -10.875 4.367 4.902 1 90.62 136 ASN B C 1
ATOM 2390 O O . ASN B 1 136 ? -11.445 3.432 4.332 1 90.62 136 ASN B O 1
ATOM 2394 N N . ALA B 1 137 ? -9.641 4.602 4.789 1 91 137 ALA B N 1
ATOM 2395 C CA . ALA B 1 137 ? -8.742 3.805 3.957 1 91 137 ALA B CA 1
ATOM 2396 C C . ALA B 1 137 ? -7.281 4.039 4.34 1 91 137 ALA B C 1
ATOM 2398 O O . ALA B 1 137 ? -6.941 5.086 4.902 1 91 137 ALA B O 1
ATOM 2399 N N . PHE B 1 138 ? -6.488 3.062 3.955 1 92.56 138 PHE B N 1
ATOM 2400 C CA . PHE B 1 138 ? -5.059 3.281 4.141 1 92.56 138 PHE B CA 1
ATOM 2401 C C . PHE B 1 138 ? -4.254 2.434 3.162 1 92.56 138 PHE B C 1
ATOM 2403 O O . PHE B 1 138 ? -4.766 1.46 2.607 1 92.56 138 PHE B O 1
ATOM 2410 N N . TRP B 1 139 ? -3.053 2.848 2.957 1 93.31 139 TRP B N 1
ATOM 2411 C CA . TRP B 1 139 ? -2.035 2.178 2.154 1 93.31 139 TRP B CA 1
ATOM 2412 C C . TRP B 1 139 ? -0.685 2.193 2.863 1 93.31 139 TRP B C 1
ATOM 2414 O O . TRP B 1 139 ? -0.283 3.217 3.422 1 93.31 139 TRP B O 1
ATOM 2424 N N . ILE B 1 140 ? -0.02 1.058 2.799 1 91.81 140 ILE B N 1
ATOM 2425 C CA . ILE B 1 140 ? 1.3 0.935 3.408 1 91.81 140 ILE B CA 1
ATOM 2426 C C . ILE B 1 140 ? 2.271 0.31 2.41 1 91.81 140 ILE B C 1
ATOM 2428 O O . ILE B 1 140 ? 1.927 -0.647 1.713 1 91.81 140 ILE B O 1
ATOM 2432 N N . ALA B 1 141 ? 3.416 0.904 2.338 1 91.38 141 ALA B N 1
ATOM 2433 C CA . ALA B 1 141 ? 4.473 0.379 1.479 1 91.38 141 ALA B CA 1
ATOM 2434 C C . ALA B 1 141 ? 5.766 0.177 2.264 1 91.38 141 ALA B C 1
ATOM 2436 O O . ALA B 1 141 ? 6.023 0.883 3.242 1 91.38 141 ALA B O 1
ATOM 2437 N N . SER B 1 142 ? 6.559 -0.751 1.774 1 86.94 142 SER B N 1
ATOM 2438 C CA . SER B 1 142 ? 7.832 -1.015 2.438 1 86.94 142 SER B CA 1
ATOM 2439 C C . SER B 1 142 ? 8.906 -0.025 1.992 1 86.94 142 SER B C 1
ATOM 2441 O O . SER B 1 142 ? 9.953 0.096 2.633 1 86.94 142 SER B O 1
ATOM 2443 N N . ALA B 1 143 ? 8.688 0.613 0.844 1 80 143 ALA B N 1
ATOM 2444 C CA . ALA B 1 143 ? 9.578 1.636 0.302 1 80 143 ALA B CA 1
ATOM 2445 C C . ALA B 1 143 ? 8.781 2.807 -0.27 1 80 143 ALA B C 1
ATOM 2447 O O . ALA B 1 143 ? 7.578 2.691 -0.51 1 80 143 ALA B O 1
ATOM 2448 N N . PRO B 1 144 ? 9.508 3.949 -0.422 1 80.69 144 PRO B N 1
ATOM 2449 C CA . PRO B 1 144 ? 8.781 5.156 -0.832 1 80.69 144 PRO B CA 1
ATOM 2450 C C . PRO B 1 144 ? 8.406 5.145 -2.311 1 80.69 144 PRO B C 1
ATOM 2452 O O . PRO B 1 144 ? 8.805 6.039 -3.062 1 80.69 144 PRO B O 1
ATOM 2455 N N . ARG B 1 145 ? 7.723 4.203 -2.742 1 84.75 145 ARG B N 1
ATOM 2456 C CA . ARG B 1 145 ? 7.191 4.062 -4.094 1 84.75 145 ARG B CA 1
ATOM 2457 C C . ARG B 1 145 ? 5.895 3.26 -4.094 1 84.75 145 ARG B C 1
ATOM 2459 O O . ARG B 1 145 ? 5.664 2.447 -3.195 1 84.75 145 ARG B O 1
ATOM 2466 N N . GLY B 1 146 ? 5.117 3.609 -5.047 1 89.5 146 GLY B N 1
ATOM 2467 C CA . GLY B 1 146 ? 3.979 2.742 -5.301 1 89.5 146 GLY B CA 1
ATOM 2468 C C . GLY B 1 146 ? 2.744 3.125 -4.508 1 89.5 146 GLY B C 1
ATOM 2469 O O . GLY B 1 146 ? 1.74 2.41 -4.523 1 89.5 146 GLY B O 1
ATOM 2470 N N . LEU B 1 147 ? 2.797 4.168 -3.803 1 94.19 147 LEU B N 1
ATOM 2471 C CA . LEU B 1 147 ? 1.61 4.668 -3.117 1 94.19 147 LEU B CA 1
ATOM 2472 C C . LEU B 1 147 ? 0.728 5.469 -4.07 1 94.19 147 LEU B C 1
ATOM 2474 O O . LEU B 1 147 ? 1.175 5.867 -5.148 1 94.19 147 LEU B O 1
ATOM 2478 N N . PRO B 1 148 ? -0.519 5.672 -3.699 1 95.12 148 PRO B N 1
ATOM 2479 C CA . PRO B 1 148 ? -1.398 6.43 -4.594 1 95.12 148 PRO B CA 1
ATOM 2480 C C . PRO B 1 148 ? -0.906 7.852 -4.844 1 95.12 148 PRO B C 1
ATOM 2482 O O . PRO B 1 148 ? -0.389 8.5 -3.928 1 95.12 148 PRO B O 1
ATOM 2485 N N . SER B 1 149 ? -1.091 8.281 -6.055 1 94.88 149 SER B N 1
ATOM 2486 C CA . SER B 1 149 ? -0.765 9.648 -6.441 1 94.88 149 SER B CA 1
ATOM 2487 C C . SER B 1 149 ? -1.729 10.648 -5.809 1 94.88 149 SER B C 1
ATOM 2489 O O . SER B 1 149 ? -2.787 10.266 -5.301 1 94.88 149 SER B O 1
ATOM 2491 N N . PRO B 1 150 ? -1.316 11.945 -5.852 1 97 150 PRO B N 1
ATOM 2492 C CA . PRO B 1 150 ? -2.268 12.953 -5.379 1 97 150 PRO B CA 1
ATOM 2493 C C . PRO B 1 150 ? -3.592 12.922 -6.137 1 97 150 PRO B C 1
ATOM 2495 O O . PRO B 1 150 ? -4.656 13.086 -5.539 1 97 150 PRO B O 1
ATOM 2498 N N . GLU B 1 151 ? -3.514 12.672 -7.406 1 95.56 151 GLU B N 1
ATOM 2499 C CA . GLU B 1 151 ? -4.73 12.617 -8.211 1 95.56 151 GLU B CA 1
ATOM 2500 C C . GLU B 1 151 ? -5.637 11.469 -7.758 1 95.56 151 GLU B C 1
ATOM 2502 O O . GLU B 1 151 ? -6.855 11.633 -7.676 1 95.56 151 GLU B O 1
ATOM 2507 N N . ALA B 1 152 ? -5.031 10.383 -7.535 1 93.81 152 ALA B N 1
ATOM 2508 C CA . ALA B 1 152 ? -5.801 9.227 -7.082 1 93.81 152 ALA B CA 1
ATOM 2509 C C . ALA B 1 152 ? -6.449 9.5 -5.727 1 93.81 152 ALA B C 1
ATOM 2511 O O . ALA B 1 152 ? -7.621 9.18 -5.516 1 93.81 152 ALA B O 1
ATOM 2512 N N . ILE B 1 153 ? -5.691 10.086 -4.812 1 96.12 153 ILE B N 1
ATOM 2513 C CA . ILE B 1 153 ? -6.199 10.414 -3.484 1 96.12 153 ILE B CA 1
ATOM 2514 C C . ILE B 1 153 ? -7.359 11.406 -3.605 1 96.12 153 ILE B C 1
ATOM 2516 O O . ILE B 1 153 ? -8.398 11.234 -2.965 1 96.12 153 ILE B O 1
ATOM 2520 N N . LEU B 1 154 ? -7.191 12.375 -4.465 1 95.31 154 LEU B N 1
ATOM 2521 C CA . LEU B 1 154 ? -8.234 13.383 -4.668 1 95.31 154 LEU B CA 1
ATOM 2522 C C . LEU B 1 154 ? -9.484 12.75 -5.266 1 95.31 154 LEU B C 1
ATOM 2524 O O . LEU B 1 154 ? -10.609 13.141 -4.93 1 95.31 154 LEU B O 1
ATOM 2528 N N . GLY B 1 155 ? -9.273 11.82 -6.129 1 92.94 155 GLY B N 1
ATOM 2529 C CA . GLY B 1 155 ? -10.406 11.07 -6.648 1 92.94 155 GLY B CA 1
ATOM 2530 C C . GLY B 1 155 ? -11.18 10.328 -5.574 1 92.94 155 GLY B C 1
ATOM 2531 O O . GLY B 1 155 ? -12.414 10.352 -5.562 1 92.94 155 GLY B O 1
ATOM 2532 N N . ILE B 1 156 ? -10.492 9.727 -4.707 1 91.19 156 ILE B N 1
ATOM 2533 C CA . ILE B 1 156 ? -11.102 8.992 -3.605 1 91.19 156 ILE B CA 1
ATOM 2534 C C . ILE B 1 156 ? -11.836 9.961 -2.68 1 91.19 156 ILE B C 1
ATOM 2536 O O . ILE B 1 156 ? -12.953 9.68 -2.236 1 91.19 156 ILE B O 1
ATOM 2540 N N . LEU B 1 157 ? -11.227 11.047 -2.422 1 92.5 157 LEU B N 1
ATOM 2541 C CA . LEU B 1 157 ? -11.836 12.07 -1.584 1 92.5 157 LEU B CA 1
ATOM 2542 C C . LEU B 1 157 ? -13.117 12.609 -2.225 1 92.5 157 LEU B C 1
ATOM 2544 O O . LEU B 1 157 ? -14.102 12.867 -1.532 1 92.5 157 LEU B O 1
ATOM 2548 N N . GLY B 1 158 ? -13.023 12.797 -3.533 1 90.44 158 GLY B N 1
ATOM 2549 C CA . GLY B 1 158 ? -14.219 13.234 -4.246 1 90.44 158 GLY B CA 1
ATOM 2550 C C . GLY B 1 158 ? -15.375 12.266 -4.109 1 90.44 158 GLY B C 1
ATOM 2551 O O . GLY B 1 158 ? -16.516 12.688 -3.891 1 90.44 158 GLY B O 1
ATOM 2552 N N . TYR B 1 159 ? -15.055 11.055 -4.188 1 86.19 159 TYR B N 1
ATOM 2553 C CA . TYR B 1 159 ? -16.078 10.023 -4.004 1 86.19 159 TYR B CA 1
ATOM 2554 C C . TYR B 1 159 ? -16.625 10.047 -2.58 1 86.19 159 TYR B C 1
ATOM 2556 O O . TYR B 1 159 ? -17.828 9.969 -2.371 1 86.19 159 TYR B O 1
ATOM 2564 N N . ALA B 1 160 ? -15.766 10.125 -1.645 1 85.12 160 ALA B N 1
ATOM 2565 C CA . ALA B 1 160 ? -16.141 10.156 -0.234 1 85.12 160 ALA B CA 1
ATOM 2566 C C . ALA B 1 160 ? -17.031 11.359 0.074 1 85.12 160 ALA B C 1
ATOM 2568 O O . ALA B 1 160 ? -17.984 11.25 0.846 1 85.12 160 ALA B O 1
ATOM 2569 N N . GLU B 1 161 ? -16.672 12.406 -0.48 1 83.19 161 GLU B N 1
ATOM 2570 C CA . GLU B 1 161 ? -17.453 13.617 -0.261 1 83.19 161 GLU B CA 1
ATOM 2571 C C . GLU B 1 161 ? -18.891 13.43 -0.734 1 83.19 161 GLU B C 1
ATOM 2573 O O . GLU B 1 161 ? -19.828 13.906 -0.088 1 83.19 161 GLU B O 1
ATOM 2578 N N . HIS B 1 162 ? -19.016 12.727 -1.778 1 81.94 162 HIS B N 1
ATOM 2579 C CA . HIS B 1 162 ? -20.344 12.516 -2.348 1 81.94 162 HIS B CA 1
A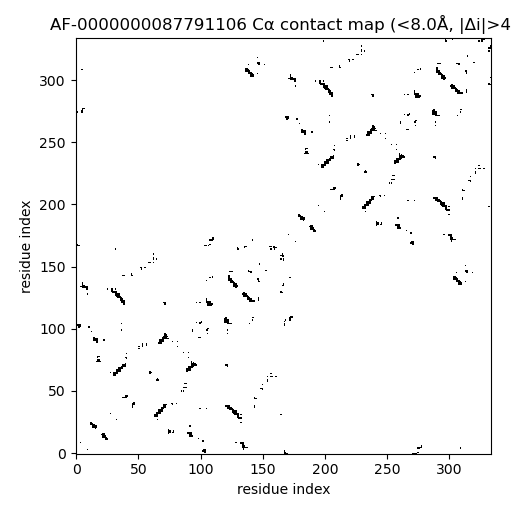TOM 2580 C C . HIS B 1 162 ? -21.094 11.414 -1.602 1 81.94 162 HIS B C 1
ATOM 2582 O O . HIS B 1 162 ? -22.312 11.312 -1.703 1 81.94 162 HIS B O 1
ATOM 2588 N N . ASN B 1 163 ? -20.328 10.633 -0.848 1 79.88 163 ASN B N 1
ATOM 2589 C CA . ASN B 1 163 ? -20.922 9.531 -0.098 1 79.88 163 ASN B CA 1
ATOM 2590 C C . ASN B 1 163 ? -20.875 9.797 1.405 1 79.88 163 ASN B C 1
ATOM 2592 O O . ASN B 1 163 ? -20.625 8.875 2.191 1 79.88 163 ASN B O 1
ATOM 2596 N N . GLY B 1 164 ? -21.047 11.039 1.81 1 72.56 164 GLY B N 1
ATOM 2597 C CA . GLY B 1 164 ? -21.125 11.391 3.219 1 72.56 164 GLY B CA 1
ATOM 2598 C C . GLY B 1 164 ? -19.797 11.258 3.941 1 72.56 164 GLY B C 1
ATOM 2599 O O . GLY B 1 164 ? -19.766 10.938 5.129 1 72.56 164 GLY B O 1
ATOM 2600 N N . GLY B 1 165 ? -18.719 11.258 3.184 1 73.88 165 GLY B N 1
ATOM 2601 C CA . GLY B 1 165 ? -17.391 11.242 3.787 1 73.88 165 GLY B CA 1
ATOM 2602 C C . GLY B 1 165 ? -16.797 9.852 3.877 1 73.88 165 GLY B C 1
ATOM 2603 O O . GLY B 1 165 ? -15.711 9.672 4.438 1 73.88 165 GLY B O 1
ATOM 2604 N N . LYS B 1 166 ? -17.562 8.891 3.322 1 73 166 LYS B N 1
ATOM 2605 C CA . LYS B 1 166 ? -17.094 7.508 3.42 1 73 166 LYS B CA 1
ATOM 2606 C C . LYS B 1 166 ? -16.688 6.973 2.055 1 73 166 LYS B C 1
ATOM 2608 O O . LYS B 1 166 ? -17.328 7.25 1.047 1 73 166 LYS B O 1
ATOM 2613 N N . TYR B 1 167 ? -15.539 6.344 2.088 1 68.25 167 TYR B N 1
ATOM 2614 C CA . TYR B 1 167 ? -15.047 5.672 0.889 1 68.25 167 TYR B CA 1
ATOM 2615 C C . TYR B 1 167 ? -15.547 4.23 0.831 1 68.25 167 TYR B C 1
ATOM 2617 O O . TYR B 1 167 ? -15.75 3.598 1.868 1 68.25 167 TYR B O 1
#

Nearest PDB structures (foldseek):
  5enu-assembly2_B  TM=8.310E-01  e=2.380E-12  Burkholderia ambifaria MC40-6
  3gkm-assembly1_A  TM=8.211E-01  e=2.559E-11  Xanthomonas campestris pv. campestris
  5imd-assembly1_A  TM=8.279E-01  e=3.761E-11  Xanthomonas campestris pv. campestris str. ATCC 33913
  5io2-assembly1_A  TM=8.254E-01  e=1.755E-10  Xanthomonas campestris pv. campestris str. ATCC 33913
  5iph-assembly1_A  TM=8.232E-01  e=3.128E-10  Xanthomonas campestris pv. campestris str. ATCC 33913

pLDDT: mean 88.49, std 14.16, range [39.56, 98.75]

Organism: NCBI:txid1960156

Secondary structure (DSSP, 8-state):
--S--TTSBPPP-EEEBTTS-EEESGGGTTSEEEEEEE--TTSHHHHHHHHHHHTTTTHHHHTTEEEEEEE-S-HHHHHHHHHHTT--S-EEE-TTSHHHHHTT-B----SS---TT-SS-BPPEEEEE-TTSBEEEEEEESSSSSPPPHHHHHHHHHHHHHTTT--/--S--TTSBPPP-EEEBTTS-EEESGGGTTSEEEEEEE--TTSHHHHHHHHHHHTTTTHHHHTTEEEEEEE-S-HHHHHHHHHHTT--S-EEE-TTSHHHHHTT-B----SS---TT-SS-BPPEEEEE-TTSBEEEEEEESSSSSPPPHHHHHHHHHHHHHTTT--

InterPro domains:
  IPR000866 Alkyl hydroperoxide reductase subunit C/ Thiol specific antioxidant [PF00578] (8-136)
  IPR013766 Thioredoxin domain [PS51352] (4-162)
  IPR036249 Thioredoxin-like superfamily [SSF52833] (3-159)